Protein AF-A0A285YZ23-F1 (afdb_monomer)

Nearest PDB structures (foldseek):
  6fwv-assembly1_A  TM=5.981E-01  e=1.015E-01  Bacillus anthracis
  6fwv-assembly2_B  TM=5.862E-01  e=1.374E-01  Bacillus anthracis
  2xhn-assembly2_A  TM=4.978E-01  e=4.901E-02  Aspergillus aculeatus
  1nkg-assembly1_A  TM=4.975E-01  e=7.052E-02  Aspergillus aculeatus
  3njx-assembly1_A  TM=4.714E-01  e=1.293E-01  Aspergillus aculeatus

Solvent-accessible surface area (backbone atoms only — not comparable to full-atom values): 20253 Å² total; per-residue (Å²): 135,84,87,84,89,86,79,87,81,88,77,89,77,90,75,79,93,73,95,69,83,67,78,77,74,76,74,73,73,75,50,64,60,40,61,44,38,31,36,50,42,50,49,92,71,58,85,54,70,60,20,39,39,34,39,41,49,93,91,48,72,40,69,28,64,30,39,97,87,21,37,39,64,38,72,42,72,51,74,89,62,72,53,40,38,38,39,34,50,21,27,44,91,99,63,53,56,28,45,33,29,24,41,53,37,39,69,79,51,46,80,40,76,41,36,35,40,38,49,39,41,56,44,66,27,83,38,36,75,44,44,73,42,76,44,79,52,53,63,74,48,39,52,34,48,71,43,96,91,48,44,4,30,51,44,62,93,60,64,41,91,60,29,36,67,53,63,68,49,26,64,57,78,89,44,60,49,27,32,38,14,57,45,60,84,80,67,63,50,70,71,48,73,68,55,54,52,49,48,47,54,38,43,52,52,42,27,50,44,52,46,48,78,57,67,38,87,43,57,39,90,82,45,46,83,42,99,90,66,40,56,63,39,24,34,43,33,31,28,38,89,82,47,81,92,45,55,62,48,33,37,48,44,58,67,84,50,33,32,32,37,24,42,34,39,29,19,63,53,28,69,72,56,80,35,95,44,62,35,51,55,42,27,25,50,43,18,36,54,39,39,38,34,27,65,68,54,62,18,30,40,20,36,62,90,79,32,51,91,26,54,33,57,45,78,29,68,64,49,43,40,55,51,51,52,51,52,50,48,51,48,49,28,62,79,71,65,34,45,32,27,70,26,12,28,55,43,35,71,82,48,81,78,78,79,77,80,77,78,77,76,90,76,87,131

Secondary structure (DSSP, 8-state):
------------------------------PPPEEEEEEEEETTS---TT-EEEEEETTEEEEEE--TTSEEEEEES---SSEEEEEE-SSSTT---B--EEEEEEHHHHTS-EEEEEPBSEEE--SGGGTT-EEE--HHHHT--SSTT---SB--S---SS-PPP---B--GGGPSEEEEE--SSSSBPPPHHHHHHHHHHHHHHHHHHTS--EEEE-HHHHS--TT---TTEEEEEE-TT--S--EEEEEEEETTEEEEEEEEE-HHHHTTSS--TTHHHHHHHHHTTB--BSSS-BTTB-TTT-GGGB-SS--HHHHHHHHHHHHHHHHHHHH---BSHHHHHHHHTSPPPPP---------

Sequence (365 aa):
MTARIWIALSLSLTAFLAGGSLPALATAQAGLAAVVSGRVIPAGGDDVRGVRVFARQGALSDSAEVDSAGRFSLVLPSVATDSLELWVDGGAPGTAAFHPARLRLGRAELAREQEIVLVPLRWTIQAGRYATHQVDVRLARAFSRPCASCTGFFRGLAARADSGRTGLQGWPADRFPLRVAFDREWNGEKVSPGDSAAFWRETDELEETLGADVFRPANLPDAAPREDGGPNDVILVWFDPDMGGIGGIGTAVSEGEDIGYGDLRLNRAALRGDVTTPGLVSHELLHTLGFGHTCAWRSVVADVRRCPYLRASSATEDDVAYVELAAEIRSLLRERHGRWALEAALAAMDAPPAPAVAVRSEAGR

pLDDT: mean 82.86, std 18.06, range [30.73, 98.75]

Structure (mmCIF, N/CA/C/O backbone):
data_AF-A0A285YZ23-F1
#
_entry.id   AF-A0A285YZ23-F1
#
loop_
_atom_site.group_PDB
_atom_site.id
_atom_site.type_symbol
_atom_site.label_atom_id
_atom_site.label_alt_id
_atom_site.label_comp_id
_atom_site.label_asym_id
_atom_site.label_entity_id
_atom_site.label_seq_id
_atom_site.pdbx_PDB_ins_code
_atom_site.Cartn_x
_atom_site.Cartn_y
_atom_site.Cartn_z
_atom_site.occupancy
_atom_site.B_iso_or_equiv
_atom_site.auth_seq_id
_atom_site.auth_comp_id
_atom_site.auth_asym_id
_atom_site.auth_atom_id
_atom_site.pdbx_PDB_model_num
ATOM 1 N N . MET A 1 1 ? -71.899 3.242 -20.037 1.00 39.94 1 MET A N 1
ATOM 2 C CA . MET A 1 1 ? -71.841 2.844 -18.614 1.00 39.94 1 MET A CA 1
ATOM 3 C C . MET A 1 1 ? -71.316 4.043 -17.826 1.00 39.94 1 MET A C 1
ATOM 5 O O . MET A 1 1 ? -70.130 4.314 -17.871 1.00 39.94 1 MET A O 1
ATOM 9 N N . THR A 1 2 ? -72.196 4.999 -17.499 1.00 33.56 2 THR A N 1
ATOM 10 C CA . THR A 1 2 ? -72.772 5.214 -16.143 1.00 33.56 2 THR A CA 1
ATOM 11 C C . THR A 1 2 ? -71.684 5.554 -15.113 1.00 33.56 2 THR A C 1
ATOM 13 O O . THR A 1 2 ? -71.061 4.654 -14.574 1.00 33.56 2 THR A O 1
ATOM 16 N N . ALA A 1 3 ? -71.259 6.817 -15.008 1.00 34.28 3 ALA A N 1
ATOM 17 C CA . ALA A 1 3 ? -71.875 7.912 -14.234 1.00 34.28 3 ALA A CA 1
ATOM 18 C C . ALA A 1 3 ? -71.715 7.767 -12.707 1.00 34.28 3 ALA A C 1
ATOM 20 O O . ALA A 1 3 ? -72.314 6.869 -12.127 1.00 34.28 3 ALA A O 1
ATOM 21 N N . ARG A 1 4 ? -71.031 8.725 -12.057 1.00 34.12 4 ARG A N 1
ATOM 22 C CA . ARG A 1 4 ? -71.646 9.721 -11.146 1.00 34.12 4 ARG A CA 1
ATOM 23 C C . ARG A 1 4 ? -70.591 10.559 -10.406 1.00 34.12 4 ARG A C 1
ATOM 25 O O . ARG A 1 4 ? -69.859 10.065 -9.561 1.00 34.12 4 ARG A O 1
ATOM 32 N N . ILE A 1 5 ? -70.603 11.851 -10.722 1.00 41.34 5 ILE A N 1
ATOM 33 C CA . ILE A 1 5 ? -70.150 12.969 -9.888 1.00 41.34 5 ILE A CA 1
ATOM 34 C C . ILE A 1 5 ? -71.268 13.260 -8.878 1.00 41.34 5 ILE A C 1
ATOM 36 O O . ILE A 1 5 ? -72.426 13.296 -9.294 1.00 41.34 5 ILE A O 1
ATOM 40 N N . TRP A 1 6 ? -70.935 13.506 -7.606 1.00 30.73 6 TRP A N 1
ATOM 41 C CA . TRP A 1 6 ? -71.794 14.231 -6.662 1.00 30.73 6 TRP A CA 1
ATOM 42 C C . TRP A 1 6 ? -70.978 15.121 -5.721 1.00 30.73 6 TRP A C 1
ATOM 44 O O . TRP A 1 6 ? -69.840 14.833 -5.360 1.00 30.73 6 TRP A O 1
ATOM 54 N N . ILE A 1 7 ? -71.625 16.238 -5.413 1.00 40.75 7 ILE A N 1
ATOM 55 C CA . ILE A 1 7 ? -71.183 17.480 -4.788 1.00 40.75 7 ILE A CA 1
ATOM 56 C C . ILE A 1 7 ? -71.415 17.450 -3.267 1.00 40.75 7 ILE A C 1
ATOM 58 O O . ILE A 1 7 ? -72.403 16.882 -2.817 1.00 40.75 7 ILE A O 1
ATOM 62 N N . ALA A 1 8 ? -70.523 18.155 -2.557 1.00 38.22 8 ALA A N 1
ATOM 63 C CA . ALA A 1 8 ? -70.626 18.842 -1.257 1.00 38.22 8 ALA A CA 1
ATOM 64 C C . ALA A 1 8 ? -71.212 18.132 -0.025 1.00 38.22 8 ALA A C 1
ATOM 66 O O . ALA A 1 8 ? -72.357 17.703 -0.009 1.00 38.22 8 ALA A O 1
ATOM 67 N N . LEU A 1 9 ? -70.495 18.276 1.096 1.00 31.00 9 LEU A N 1
ATOM 68 C CA . LEU A 1 9 ? -71.012 19.052 2.229 1.00 31.00 9 LEU A CA 1
ATOM 69 C C . LEU A 1 9 ? -69.881 19.418 3.194 1.00 31.00 9 LEU A C 1
ATOM 71 O O . LEU A 1 9 ? -69.249 18.568 3.814 1.00 31.00 9 LEU A O 1
ATOM 75 N N . SER A 1 10 ? -69.645 20.723 3.294 1.00 42.06 10 SER A N 1
ATOM 76 C CA . SER A 1 10 ? -68.881 21.365 4.352 1.00 42.06 10 SER A CA 1
ATOM 77 C C . SER A 1 10 ? -69.626 21.197 5.673 1.00 42.06 10 SER A C 1
ATOM 79 O O . SER A 1 10 ? -70.788 21.586 5.780 1.00 42.06 10 SER A O 1
ATOM 81 N N . LEU A 1 11 ? -68.946 20.677 6.689 1.00 34.81 11 LEU A N 1
ATOM 82 C CA . LEU A 1 11 ? -69.384 20.776 8.075 1.00 34.81 11 LEU A CA 1
ATOM 83 C C . LEU A 1 11 ? -68.195 21.234 8.911 1.00 34.81 11 LEU A C 1
ATOM 85 O O . LEU A 1 11 ? -67.320 20.461 9.294 1.00 34.81 11 LEU A O 1
ATOM 89 N N . SER A 1 12 ? -68.172 22.543 9.140 1.00 42.28 12 SER A N 1
ATOM 90 C CA . SER A 1 12 ? -67.390 23.176 10.188 1.00 42.28 12 SER A CA 1
ATOM 91 C C . SER A 1 12 ? -67.929 22.693 11.530 1.00 42.28 12 SER A C 1
ATOM 93 O O . SER A 1 12 ? -69.065 23.006 11.883 1.00 42.28 12 SER A O 1
ATOM 95 N N . LEU A 1 13 ? -67.115 21.954 12.283 1.00 36.12 13 LEU A N 1
ATOM 96 C CA . LEU A 1 13 ? -67.356 21.729 13.702 1.00 36.12 13 LEU A CA 1
ATOM 97 C C . LEU A 1 13 ? -66.200 22.331 14.496 1.00 36.12 13 LEU A C 1
ATOM 99 O O . LEU A 1 13 ? -65.176 21.708 14.759 1.00 36.12 13 LEU A O 1
ATOM 103 N N . THR A 1 14 ? -66.382 23.599 14.841 1.00 45.50 14 THR A N 1
ATOM 104 C CA . THR A 1 14 ? -65.637 24.304 15.876 1.00 45.50 14 THR A CA 1
ATOM 105 C C . THR A 1 14 ? -66.073 23.729 17.225 1.00 45.50 14 THR A C 1
ATOM 107 O O . THR A 1 14 ? -67.211 23.938 17.641 1.00 45.50 14 THR A O 1
ATOM 110 N N . ALA A 1 15 ? -65.189 23.007 17.915 1.00 43.06 15 ALA A N 1
ATOM 111 C CA . ALA A 1 15 ? -65.407 22.572 19.292 1.00 43.06 15 ALA A CA 1
ATOM 112 C C . ALA A 1 15 ? -64.199 22.943 20.162 1.00 43.06 15 ALA A C 1
ATOM 114 O O . ALA A 1 15 ? -63.132 22.345 20.087 1.00 43.06 15 ALA A O 1
ATOM 115 N N . PHE A 1 16 ? -64.424 24.016 20.919 1.00 39.28 16 PHE A N 1
ATOM 116 C CA . PHE A 1 16 ? -63.894 24.384 22.228 1.00 39.28 16 PHE A CA 1
ATOM 117 C C . PHE A 1 16 ? -62.631 23.690 22.766 1.00 39.28 16 PHE A C 1
ATOM 119 O O . PHE A 1 16 ? -62.625 22.526 23.158 1.00 39.28 16 PHE A O 1
ATOM 126 N N . LEU A 1 17 ? -61.616 24.537 22.952 1.00 41.91 17 LEU A N 1
ATOM 127 C CA . LEU A 1 17 ? -60.578 24.434 23.970 1.00 41.91 17 LEU A CA 1
ATOM 128 C C . LEU A 1 17 ? -61.209 24.259 25.364 1.00 41.91 17 LEU A C 1
ATOM 130 O O . LEU A 1 17 ? -61.851 25.173 25.880 1.00 41.91 17 LEU A O 1
ATOM 134 N N . ALA A 1 18 ? -60.954 23.119 25.997 1.00 40.22 18 ALA A N 1
ATOM 135 C CA . ALA A 1 18 ? -60.960 22.984 27.447 1.00 40.22 18 ALA A CA 1
ATOM 136 C C . ALA A 1 18 ? -59.676 22.251 27.836 1.00 40.22 18 ALA A C 1
ATOM 138 O O . ALA A 1 18 ? -59.412 21.136 27.389 1.00 40.22 18 ALA A O 1
ATOM 139 N N . GLY A 1 19 ? -58.839 22.958 28.594 1.00 45.25 19 GLY A N 1
ATOM 140 C CA . GLY A 1 19 ? -57.502 22.542 28.974 1.00 45.25 19 GLY A CA 1
ATOM 141 C C . GLY A 1 19 ? -57.524 21.277 29.818 1.00 45.25 19 GLY A C 1
ATOM 142 O O . GLY A 1 19 ? -58.089 21.235 30.905 1.00 45.25 19 GLY A O 1
ATOM 143 N N . GLY A 1 20 ? -56.850 20.267 29.299 1.00 40.91 20 GLY A N 1
ATOM 144 C CA . GLY A 1 20 ? -56.458 19.067 30.007 1.00 40.91 20 GLY A CA 1
ATOM 145 C C . GLY A 1 20 ? -55.188 18.585 29.341 1.00 40.91 20 GLY A C 1
ATOM 146 O O . GLY A 1 20 ? -55.231 17.686 28.508 1.00 40.91 20 GLY A O 1
ATOM 147 N N . SER A 1 21 ? -54.065 19.245 29.630 1.00 42.44 21 SER A N 1
ATOM 148 C CA . SER A 1 21 ? -52.741 18.713 29.329 1.00 42.44 21 SER A CA 1
ATOM 149 C C . SER A 1 21 ? -52.598 17.414 30.114 1.00 42.44 21 SER A C 1
ATOM 151 O O . SER A 1 21 ? -52.169 17.402 31.266 1.00 42.44 21 SER A O 1
ATOM 153 N N . LEU A 1 22 ? -53.017 16.310 29.492 1.00 42.84 22 LEU A N 1
ATOM 154 C CA . LEU A 1 22 ? -52.591 14.985 29.902 1.00 42.84 22 LEU A CA 1
ATOM 155 C C . LEU A 1 22 ? -51.063 15.056 29.981 1.00 42.84 22 LEU A C 1
ATOM 157 O O . LEU A 1 22 ? -50.451 15.545 29.023 1.00 42.84 22 LEU A O 1
ATOM 161 N N . PRO A 1 23 ? -50.433 14.651 31.098 1.00 47.94 23 PRO A N 1
ATOM 162 C CA . PRO A 1 23 ? -48.990 14.532 31.116 1.00 47.94 23 PRO A CA 1
ATOM 163 C C . PRO A 1 23 ? -48.649 13.624 29.943 1.00 47.94 23 PRO A C 1
ATOM 165 O O . PRO A 1 23 ? -49.123 12.487 29.883 1.00 47.94 23 PRO A O 1
ATOM 168 N N . ALA A 1 24 ? -47.915 14.163 28.967 1.00 50.59 24 ALA A N 1
ATOM 169 C CA . ALA A 1 24 ? -47.311 13.348 27.940 1.00 50.59 24 ALA A CA 1
ATOM 170 C C . ALA A 1 24 ? -46.485 12.325 28.712 1.00 50.59 24 ALA A C 1
ATOM 172 O O . ALA A 1 24 ? -45.458 12.663 29.302 1.00 50.59 24 ALA A O 1
ATOM 173 N N . LEU A 1 25 ? -47.008 11.104 28.809 1.00 44.78 25 LEU A N 1
ATOM 174 C CA . LEU A 1 25 ? -46.246 9.960 29.248 1.00 44.78 25 LEU A CA 1
ATOM 175 C C . LEU A 1 25 ? -45.124 9.888 28.229 1.00 44.78 25 LEU A C 1
ATOM 177 O O . LEU A 1 25 ? -45.321 9.414 27.112 1.00 44.78 25 LEU A O 1
ATOM 181 N N . ALA A 1 26 ? -43.975 10.458 28.590 1.00 51.06 26 ALA A N 1
ATOM 182 C CA . ALA A 1 26 ? -42.721 10.164 27.950 1.00 51.06 26 ALA A CA 1
ATOM 183 C C . ALA A 1 26 ? -42.577 8.658 28.118 1.00 51.06 26 ALA A C 1
ATOM 185 O O . ALA A 1 26 ? -42.152 8.169 29.164 1.00 51.06 26 ALA A O 1
ATOM 186 N N . THR A 1 27 ? -43.047 7.909 27.123 1.00 47.31 27 THR A N 1
ATOM 187 C CA . THR A 1 27 ? -42.667 6.526 26.941 1.00 47.31 27 THR A CA 1
ATOM 188 C C . THR A 1 27 ? -41.165 6.589 26.813 1.00 47.31 27 THR A C 1
ATOM 190 O O . THR A 1 27 ? -40.643 6.925 25.751 1.00 47.31 27 THR A O 1
ATOM 193 N N . ALA A 1 28 ? -40.480 6.361 27.932 1.00 50.00 28 ALA A N 1
ATOM 194 C CA . ALA A 1 28 ? -39.087 6.004 27.936 1.00 50.00 28 ALA A CA 1
ATOM 195 C C . ALA A 1 28 ? -39.024 4.769 27.043 1.00 50.00 28 ALA A C 1
ATOM 197 O O . ALA A 1 28 ? -39.368 3.664 27.462 1.00 50.00 28 ALA A O 1
ATOM 198 N N . GLN A 1 29 ? -38.707 4.977 25.765 1.00 52.94 29 GLN A N 1
ATOM 199 C CA . GLN A 1 29 ? -38.242 3.912 24.905 1.00 52.94 29 GLN A CA 1
ATOM 200 C C . GLN A 1 29 ? -36.988 3.426 25.605 1.00 52.94 29 GLN A C 1
ATOM 202 O O . GLN A 1 29 ? -35.941 4.064 25.523 1.00 52.94 29 GLN A O 1
ATOM 207 N N . ALA A 1 30 ? -37.145 2.367 26.399 1.00 54.47 30 ALA A N 1
ATOM 208 C CA . ALA A 1 30 ? -36.032 1.626 26.941 1.00 54.47 30 ALA A CA 1
ATOM 209 C C . ALA A 1 30 ? -35.188 1.258 25.724 1.00 54.47 30 ALA A C 1
ATOM 211 O O . ALA A 1 30 ? -35.612 0.457 24.888 1.00 54.47 30 ALA A O 1
ATOM 212 N N . GLY A 1 31 ? -34.075 1.973 25.552 1.00 61.47 31 GLY A N 1
ATOM 213 C CA . GLY A 1 31 ? -33.169 1.727 24.450 1.00 61.47 31 GLY A CA 1
ATOM 214 C C . GLY A 1 31 ? -32.773 0.266 24.538 1.00 61.47 31 GLY A C 1
ATOM 215 O O . GLY A 1 31 ? -32.357 -0.194 25.598 1.00 61.47 31 GLY A O 1
ATOM 216 N N . LEU A 1 32 ? -32.983 -0.483 23.460 1.00 68.25 32 LEU A N 1
ATOM 217 C CA . LEU A 1 32 ? -32.466 -1.839 23.398 1.00 68.25 32 LEU A CA 1
ATOM 218 C C . LEU A 1 32 ? -30.946 -1.746 23.533 1.00 68.25 32 LEU A C 1
ATOM 220 O O . LEU A 1 32 ? -30.317 -0.906 22.878 1.00 68.25 32 LEU A O 1
ATOM 224 N N . ALA A 1 33 ? -30.379 -2.587 24.397 1.00 80.44 33 ALA A N 1
ATOM 225 C CA . ALA A 1 33 ? -28.938 -2.688 24.523 1.00 80.44 33 ALA A CA 1
ATOM 226 C C . ALA A 1 33 ? -28.348 -3.036 23.150 1.00 80.44 33 ALA A C 1
ATOM 228 O O . ALA A 1 33 ? -28.826 -3.954 22.479 1.00 80.44 33 ALA A O 1
ATOM 229 N N . ALA A 1 34 ? -27.339 -2.285 22.718 1.00 83.81 34 ALA A N 1
ATOM 230 C CA . ALA A 1 34 ? -26.637 -2.588 21.484 1.00 83.81 34 ALA A CA 1
ATOM 231 C C . ALA A 1 34 ? -25.454 -3.489 21.805 1.00 83.81 34 ALA A C 1
ATOM 233 O O . ALA A 1 34 ? -24.603 -3.145 22.627 1.00 83.81 34 ALA A O 1
ATOM 234 N N . VAL A 1 35 ? -25.408 -4.631 21.131 1.00 90.75 35 VAL A N 1
ATOM 235 C CA . VAL A 1 35 ? -24.244 -5.508 21.147 1.00 90.75 35 VAL A CA 1
ATOM 236 C C . VAL A 1 35 ? -23.373 -5.137 19.961 1.00 90.75 35 VAL A C 1
ATOM 238 O O . VAL A 1 35 ? -23.855 -5.111 18.830 1.00 90.75 35 VAL A O 1
ATOM 241 N N . VAL A 1 36 ? -22.101 -4.859 20.220 1.00 93.25 36 VAL A N 1
ATOM 242 C CA . VAL A 1 36 ? -21.100 -4.639 19.177 1.00 93.25 36 VAL A CA 1
ATOM 243 C C . VAL A 1 36 ? -20.075 -5.740 19.280 1.00 93.25 36 VAL A C 1
ATOM 245 O O . VAL A 1 36 ? -19.449 -5.918 20.319 1.00 93.25 36 VAL A O 1
ATOM 248 N N . SER A 1 37 ? -19.928 -6.493 18.201 1.00 95.62 37 SER A N 1
ATOM 249 C CA . SER A 1 37 ? -19.015 -7.626 18.133 1.00 95.62 37 SER A CA 1
ATOM 250 C C . SER A 1 37 ? -18.108 -7.493 16.926 1.00 95.62 37 SER A C 1
ATOM 252 O O . SER A 1 37 ? -18.418 -6.780 15.965 1.00 95.62 37 SER A O 1
ATOM 254 N N . GLY A 1 38 ? -16.967 -8.160 16.990 1.00 95.62 38 GLY A N 1
ATOM 255 C CA . GLY A 1 38 ? -15.999 -8.100 15.917 1.00 95.62 38 GLY A CA 1
ATOM 256 C C . GLY A 1 38 ? -14.815 -9.020 16.111 1.00 95.62 38 GLY A C 1
ATOM 257 O O . GLY A 1 38 ? -14.704 -9.748 17.102 1.00 95.62 38 GLY A O 1
ATOM 258 N N . ARG A 1 39 ? -13.915 -8.926 15.140 1.00 95.75 39 ARG A N 1
ATOM 259 C CA . ARG A 1 39 ? -12.615 -9.559 15.104 1.00 95.75 39 ARG A CA 1
ATOM 260 C C . ARG A 1 39 ? -11.529 -8.529 14.809 1.00 95.75 39 ARG A C 1
ATOM 262 O O . ARG A 1 39 ? -11.660 -7.681 13.928 1.00 95.75 39 ARG A O 1
ATOM 269 N N . VAL A 1 40 ? -10.434 -8.664 15.530 1.00 95.62 40 VAL A N 1
ATOM 270 C CA . VAL A 1 40 ? -9.162 -7.994 15.329 1.00 95.62 40 VAL A CA 1
ATOM 271 C C . VAL A 1 40 ? -8.228 -8.958 14.595 1.00 95.62 40 VAL A C 1
ATOM 273 O O . VAL A 1 40 ? -8.113 -10.125 14.972 1.00 95.62 40 VAL A O 1
ATOM 276 N N . ILE A 1 41 ? -7.604 -8.490 13.518 1.00 95.44 41 ILE A N 1
ATOM 277 C CA . ILE A 1 41 ? -6.794 -9.294 12.600 1.00 95.44 41 ILE A CA 1
ATOM 278 C C . ILE A 1 41 ? -5.384 -8.685 12.557 1.00 95.44 41 ILE A C 1
ATOM 280 O O . ILE A 1 41 ? -5.232 -7.562 12.084 1.00 95.44 41 ILE A O 1
ATOM 284 N N . PRO A 1 42 ? -4.348 -9.368 13.053 1.00 95.31 42 PRO A N 1
ATOM 285 C CA . PRO A 1 42 ? -2.991 -8.829 13.079 1.00 95.31 42 PRO A CA 1
ATOM 286 C C . PRO A 1 42 ? -2.343 -8.930 11.691 1.00 95.31 42 PRO A C 1
ATOM 288 O O . PRO A 1 42 ? -2.137 -10.036 11.190 1.00 95.31 42 PRO A O 1
ATOM 291 N N . ALA A 1 43 ? -1.995 -7.802 11.062 1.00 95.12 43 ALA A N 1
ATOM 292 C CA . ALA A 1 43 ? -1.167 -7.849 9.855 1.00 95.12 43 ALA A CA 1
ATOM 293 C C . ALA A 1 43 ? 0.246 -8.337 10.212 1.00 95.12 43 ALA A C 1
ATOM 295 O O . ALA A 1 43 ? 0.850 -7.826 11.155 1.00 95.12 43 ALA A O 1
ATOM 296 N N . GLY A 1 44 ? 0.753 -9.333 9.476 1.00 91.75 44 GLY A N 1
ATOM 297 C CA . GLY A 1 44 ? 2.031 -9.994 9.777 1.00 91.75 44 GLY A CA 1
ATOM 298 C C . GLY A 1 44 ? 1.929 -11.186 10.739 1.00 91.75 44 GLY A C 1
ATOM 299 O O . GLY A 1 44 ? 2.938 -11.829 11.014 1.00 91.75 44 GLY A O 1
ATOM 300 N N . GLY A 1 45 ? 0.725 -11.522 11.222 1.00 87.69 45 GLY A N 1
ATOM 301 C CA . GLY A 1 45 ? 0.475 -12.752 11.987 1.00 87.69 45 GLY A CA 1
ATOM 302 C C . GLY A 1 45 ? 0.889 -12.722 13.464 1.00 87.69 45 GLY A C 1
ATOM 303 O O . GLY A 1 45 ? 0.907 -13.774 14.104 1.00 87.69 45 GLY A O 1
ATOM 304 N N . ASP A 1 46 ? 1.204 -11.545 14.006 1.00 85.06 46 ASP A N 1
ATOM 305 C CA . ASP A 1 46 ? 1.529 -11.356 15.423 1.00 85.06 46 ASP A CA 1
ATOM 306 C C . ASP A 1 46 ? 0.354 -11.701 16.357 1.00 85.06 46 ASP A C 1
ATOM 308 O O . ASP A 1 46 ? -0.811 -11.742 15.971 1.00 85.06 46 ASP A O 1
ATOM 312 N N . ASP A 1 47 ? 0.652 -11.936 17.631 1.00 89.25 47 ASP A N 1
ATOM 313 C CA . ASP A 1 47 ? -0.355 -12.257 18.641 1.00 89.25 47 ASP A CA 1
ATOM 314 C C . ASP A 1 47 ? -1.136 -11.009 19.093 1.00 89.25 47 ASP A C 1
ATOM 316 O O . ASP A 1 47 ? -0.553 -9.969 19.395 1.00 89.25 47 ASP A O 1
ATOM 320 N N . VAL A 1 48 ? -2.461 -11.128 19.195 1.00 91.75 48 VAL A N 1
ATOM 321 C CA . VAL A 1 48 ? -3.370 -10.058 19.647 1.00 91.75 48 VAL A CA 1
ATOM 322 C C . VAL A 1 48 ? -3.669 -10.106 21.151 1.00 91.75 48 VAL A C 1
ATOM 324 O O . VAL A 1 48 ? -4.494 -9.335 21.642 1.00 91.75 48 VAL A O 1
ATOM 327 N N . ARG A 1 49 ? -3.017 -10.989 21.922 1.00 88.12 49 ARG A N 1
ATOM 328 C CA . ARG A 1 49 ? -3.157 -11.021 23.387 1.00 88.12 49 ARG A CA 1
ATOM 329 C C . ARG A 1 49 ? -2.815 -9.667 24.014 1.00 88.12 49 ARG A C 1
ATOM 331 O O . ARG A 1 49 ? -1.748 -9.104 23.788 1.00 88.12 49 ARG A O 1
ATOM 338 N N . GLY A 1 50 ? -3.709 -9.195 24.881 1.00 88.94 50 GLY A N 1
ATOM 339 C CA . GLY A 1 50 ? -3.574 -7.911 25.568 1.00 88.94 50 GLY A CA 1
ATOM 340 C C . GLY A 1 50 ? -4.039 -6.712 24.743 1.00 88.94 50 GLY A C 1
ATOM 341 O O . GLY A 1 50 ? -3.878 -5.587 25.213 1.00 88.94 50 GLY A O 1
ATOM 342 N N . VAL A 1 51 ? -4.596 -6.940 23.547 1.00 94.81 51 VAL A N 1
ATOM 343 C CA . VAL A 1 51 ? -5.391 -5.937 22.837 1.00 94.81 51 VAL A CA 1
ATOM 344 C C . VAL A 1 51 ? -6.759 -5.823 23.506 1.00 94.81 51 VAL A C 1
ATOM 346 O O . VAL A 1 51 ? -7.440 -6.825 23.740 1.00 94.81 51 VAL A O 1
ATOM 349 N N . ARG A 1 52 ? -7.199 -4.592 23.756 1.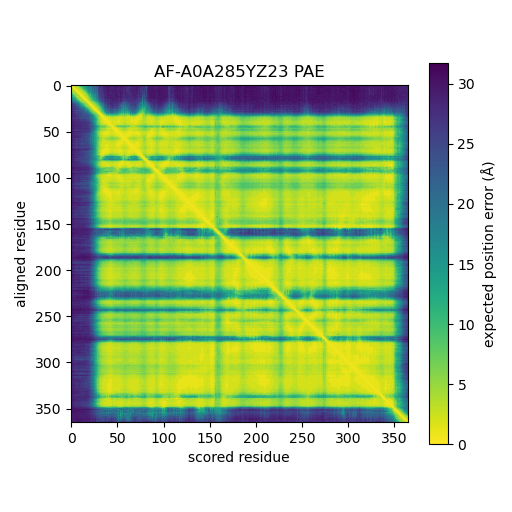00 95.81 52 ARG A N 1
ATOM 350 C CA . ARG A 1 52 ? -8.518 -4.270 24.294 1.00 95.81 52 ARG A CA 1
ATOM 351 C C . ARG A 1 52 ? -9.287 -3.368 23.340 1.00 95.81 52 ARG A C 1
ATOM 353 O O . ARG A 1 52 ? -8.758 -2.414 22.766 1.00 95.81 52 ARG A O 1
ATOM 360 N N . VAL A 1 53 ? -10.578 -3.654 23.215 1.00 96.06 53 VAL A N 1
ATOM 361 C CA . VAL A 1 53 ? -11.527 -2.823 22.476 1.00 96.06 53 VAL A CA 1
ATOM 362 C C . VAL A 1 53 ? -12.386 -2.052 23.461 1.00 96.06 53 VAL A C 1
ATOM 364 O O . VAL A 1 53 ? -12.911 -2.610 24.420 1.00 96.06 53 VAL A O 1
ATOM 367 N N . PHE A 1 54 ? -12.553 -0.767 23.200 1.00 95.12 54 PHE A N 1
ATOM 368 C CA . PHE A 1 54 ? -13.387 0.151 23.949 1.00 95.12 54 PHE A CA 1
ATOM 369 C C . PHE A 1 54 ? -14.484 0.662 23.029 1.00 95.12 54 PHE A C 1
ATOM 371 O O . PHE A 1 54 ? -14.226 1.018 21.881 1.00 95.12 54 PHE A O 1
ATOM 378 N N . ALA A 1 55 ? -15.703 0.745 23.540 1.00 93.44 55 ALA A N 1
ATOM 379 C CA . ALA A 1 55 ? -16.802 1.416 22.872 1.00 93.44 55 ALA A CA 1
ATOM 380 C C . ALA A 1 55 ? -17.203 2.647 23.675 1.00 93.44 55 ALA A C 1
ATOM 382 O O . ALA A 1 55 ? -17.315 2.572 24.898 1.00 93.44 55 ALA A O 1
ATOM 383 N N . ARG A 1 56 ? -17.446 3.773 23.001 1.00 90.50 56 ARG A N 1
ATOM 384 C CA . ARG A 1 56 ? -17.862 5.021 23.638 1.00 90.50 56 ARG A CA 1
ATOM 385 C C . ARG A 1 56 ? -18.994 5.705 22.889 1.00 90.50 56 ARG A C 1
ATOM 387 O O . ARG A 1 56 ? -18.934 5.938 21.683 1.00 90.50 56 ARG A O 1
ATOM 394 N N . GLN A 1 57 ? -19.988 6.135 23.659 1.00 87.62 57 GLN A N 1
ATOM 395 C CA . GLN A 1 57 ? -21.095 6.952 23.192 1.00 87.62 57 GLN A CA 1
ATOM 396 C C . GLN A 1 57 ? -21.463 8.008 24.237 1.00 87.62 57 GLN A C 1
ATOM 398 O O . GLN A 1 57 ? -22.131 7.732 25.234 1.00 87.62 57 GLN A O 1
ATOM 403 N N . GLY A 1 58 ? -21.017 9.246 24.018 1.00 84.50 58 GLY A N 1
ATOM 404 C CA . GLY A 1 58 ? -21.176 10.312 25.006 1.00 84.50 58 GLY A CA 1
ATOM 405 C C . GLY A 1 58 ? -20.474 9.956 26.323 1.00 84.50 58 GLY A C 1
ATOM 406 O O . GLY A 1 58 ? -19.243 9.855 26.362 1.00 84.50 58 GLY A O 1
ATOM 407 N N . ALA A 1 59 ? -21.263 9.782 27.388 1.00 84.56 59 ALA A N 1
ATOM 408 C CA . ALA A 1 59 ? -20.798 9.363 28.714 1.00 84.56 59 ALA A CA 1
ATOM 409 C C . ALA A 1 59 ? -20.836 7.839 28.933 1.00 84.56 59 ALA A C 1
ATOM 411 O O . ALA A 1 59 ? -20.307 7.360 29.932 1.00 84.56 59 ALA A O 1
ATOM 412 N N . LEU A 1 60 ? -21.468 7.083 28.030 1.00 87.56 60 LEU A N 1
ATOM 413 C CA . LEU A 1 60 ? -21.493 5.627 28.099 1.00 87.56 60 LEU A CA 1
ATOM 414 C C . LEU A 1 60 ? -20.195 5.073 27.521 1.00 87.56 60 LEU A C 1
ATOM 416 O O . LEU A 1 60 ? -19.745 5.509 26.457 1.00 87.56 60 LEU A O 1
ATOM 420 N N . SER A 1 61 ? -19.621 4.095 28.210 1.00 91.12 61 SER A N 1
ATOM 421 C CA . SER A 1 61 ? -18.460 3.357 27.736 1.00 91.12 61 SER A CA 1
ATOM 422 C C . SER A 1 61 ? -18.515 1.907 28.186 1.00 91.12 61 SER A C 1
ATOM 424 O O . SER A 1 61 ? -18.974 1.629 29.293 1.00 91.12 61 SER A O 1
ATOM 426 N N . ASP A 1 62 ? -17.993 1.020 27.353 1.00 94.06 62 ASP A N 1
ATOM 427 C CA . ASP A 1 62 ? -17.740 -0.380 27.682 1.00 94.06 62 ASP A CA 1
ATOM 428 C C . ASP A 1 62 ? -16.368 -0.792 27.129 1.00 94.06 62 ASP A C 1
ATOM 430 O O . ASP A 1 62 ? -15.821 -0.110 26.256 1.00 94.06 62 ASP A O 1
ATOM 434 N N . SER A 1 63 ? -15.792 -1.879 27.638 1.00 95.25 63 SER A N 1
ATOM 435 C CA . SER A 1 63 ? -14.531 -2.421 27.130 1.00 95.25 63 SER A CA 1
ATOM 436 C C . SER A 1 63 ? -14.454 -3.937 27.256 1.00 95.25 63 SER A C 1
ATOM 438 O O . SER A 1 63 ? -14.917 -4.493 28.248 1.00 95.25 63 SER A O 1
ATOM 440 N N . ALA A 1 64 ? -13.787 -4.584 26.306 1.00 95.94 64 ALA A N 1
ATOM 441 C CA . ALA A 1 64 ? -13.606 -6.025 26.255 1.00 95.94 64 ALA A CA 1
ATOM 442 C C . ALA A 1 64 ? -12.183 -6.360 25.809 1.00 95.94 64 ALA A C 1
ATOM 444 O O . ALA A 1 64 ? -11.638 -5.722 24.907 1.00 95.94 64 ALA A O 1
ATOM 445 N N . GLU A 1 65 ? -11.598 -7.370 26.444 1.00 95.50 65 GLU A N 1
ATOM 446 C CA . GLU A 1 65 ? -10.372 -8.003 25.958 1.00 95.50 65 GLU A CA 1
ATOM 447 C C . GLU A 1 65 ? -10.646 -8.740 24.649 1.00 95.50 65 GLU A C 1
ATOM 449 O O . GLU A 1 65 ? -11.715 -9.331 24.467 1.00 95.50 65 GLU A O 1
ATOM 454 N N . VAL A 1 66 ? -9.659 -8.723 23.761 1.00 95.62 66 VAL A N 1
ATOM 455 C CA . VAL A 1 66 ? -9.651 -9.548 22.560 1.00 95.62 66 VAL A CA 1
ATOM 456 C C . VAL A 1 66 ? -9.198 -10.959 22.934 1.00 95.62 66 VAL A C 1
ATOM 458 O O . VAL A 1 66 ? -8.169 -11.146 23.585 1.00 95.62 66 VAL A O 1
ATOM 461 N N . ASP A 1 67 ? -9.977 -11.969 22.547 1.00 94.38 67 ASP A N 1
ATOM 462 C CA . ASP A 1 67 ? -9.621 -13.366 22.800 1.00 94.38 67 ASP A CA 1
ATOM 463 C C . ASP A 1 67 ? -8.491 -13.865 21.876 1.00 94.38 67 ASP A C 1
ATOM 465 O O . ASP A 1 67 ? -8.031 -13.177 20.965 1.00 94.38 67 ASP A O 1
ATOM 469 N N . SER A 1 68 ? -8.031 -15.102 22.085 1.00 90.81 68 SER A N 1
ATOM 470 C CA . SER A 1 68 ? -6.951 -15.692 21.279 1.00 90.81 68 SER A CA 1
ATOM 471 C C . SER A 1 68 ? -7.311 -15.932 19.807 1.00 90.81 68 SER A C 1
ATOM 473 O O . SER A 1 68 ? -6.422 -16.198 19.003 1.00 90.81 68 SER A O 1
ATOM 475 N N . ALA A 1 69 ? -8.593 -15.858 19.436 1.00 92.62 69 ALA A N 1
ATOM 476 C CA . ALA A 1 69 ? -9.059 -15.918 18.052 1.00 92.62 69 ALA A CA 1
ATOM 477 C C . ALA A 1 69 ? -9.253 -14.517 17.438 1.00 92.62 69 ALA A C 1
ATOM 479 O O . ALA A 1 69 ? -9.744 -14.402 16.305 1.00 92.62 69 ALA A O 1
ATOM 480 N N . GLY A 1 70 ? -8.895 -13.465 18.178 1.00 95.06 70 GLY A N 1
ATOM 481 C CA . GLY A 1 70 ? -9.070 -12.078 17.785 1.00 95.06 70 GLY A CA 1
ATOM 482 C C . GLY A 1 70 ? -10.470 -11.533 18.041 1.00 95.06 70 GLY A C 1
ATOM 483 O O . GLY A 1 70 ? -10.767 -10.443 17.572 1.00 95.06 70 GLY A O 1
ATOM 484 N N . ARG A 1 71 ? -11.366 -12.242 18.732 1.00 96.56 71 ARG A N 1
ATOM 485 C CA . ARG A 1 71 ? -12.769 -11.823 18.869 1.00 96.56 71 ARG A CA 1
ATOM 486 C C . ARG A 1 71 ? -13.012 -10.949 20.091 1.00 96.56 71 ARG A C 1
ATOM 488 O O . ARG A 1 71 ? -12.384 -11.122 21.130 1.00 96.56 71 ARG A O 1
ATOM 495 N N . PHE A 1 72 ? -13.988 -10.053 19.969 1.00 96.75 72 PHE A N 1
ATOM 496 C CA . PHE A 1 72 ? -14.490 -9.226 21.064 1.00 96.75 72 PHE A CA 1
ATOM 497 C C . PHE A 1 72 ? -16.014 -9.063 20.987 1.00 96.75 72 PHE A C 1
ATOM 499 O O . PHE A 1 72 ? -16.624 -9.181 19.920 1.00 96.75 72 PHE A O 1
ATOM 506 N N . SER A 1 73 ? -16.634 -8.755 22.128 1.00 96.75 73 SER A N 1
ATOM 507 C CA . SER A 1 73 ? -18.049 -8.393 22.221 1.00 96.75 73 SER A CA 1
ATOM 508 C C . SER A 1 73 ? -18.260 -7.393 23.353 1.00 96.75 73 SER A C 1
ATOM 510 O O . SER A 1 73 ? -17.800 -7.612 24.468 1.00 96.75 73 SER A O 1
ATOM 512 N N . LEU A 1 74 ? -18.981 -6.318 23.058 1.00 94.69 74 LEU A N 1
ATOM 513 C CA . LEU A 1 74 ? -19.269 -5.190 23.944 1.00 94.69 74 LEU A CA 1
ATOM 514 C C . LEU A 1 74 ? -20.783 -5.010 24.035 1.00 94.69 74 LEU A C 1
ATOM 516 O O . LEU A 1 74 ? -21.489 -5.232 23.047 1.00 94.69 74 LEU A O 1
ATOM 520 N N . VAL A 1 75 ? -21.288 -4.590 25.193 1.00 91.00 75 VAL A N 1
ATOM 521 C CA . VAL A 1 75 ? -22.718 -4.353 25.417 1.00 91.00 75 VAL A CA 1
ATOM 522 C C . VAL A 1 75 ? -22.927 -2.941 25.943 1.00 91.00 75 VAL A C 1
ATOM 524 O O . VAL A 1 75 ? -22.581 -2.611 27.074 1.00 91.00 75 VAL A O 1
ATOM 527 N N . LEU A 1 76 ? -23.572 -2.102 25.134 1.00 85.31 76 LEU A N 1
ATOM 528 C CA . LEU A 1 76 ? -23.932 -0.744 25.528 1.00 85.31 76 LEU A CA 1
ATOM 529 C C . LEU A 1 76 ? -25.414 -0.673 25.909 1.00 85.31 76 LEU A C 1
ATOM 531 O O . LEU A 1 76 ? -26.252 -1.082 25.105 1.00 85.31 76 LEU A O 1
ATOM 535 N N . PRO A 1 77 ? -25.771 -0.117 27.085 1.00 78.31 77 PRO A N 1
ATOM 536 C CA . PRO A 1 77 ? -27.143 -0.143 27.601 1.00 78.31 77 PRO A CA 1
ATOM 537 C C . PRO A 1 77 ? -28.184 0.499 26.679 1.00 78.31 77 PRO A C 1
ATOM 539 O O . PRO A 1 77 ? -29.332 0.073 26.670 1.00 78.31 77 PRO A O 1
ATOM 542 N N . SER A 1 78 ? -27.799 1.517 25.906 1.00 74.62 78 SER A N 1
ATOM 543 C CA . SER A 1 78 ? -28.671 2.149 24.916 1.00 74.62 78 SER A CA 1
ATOM 544 C C . SER A 1 78 ? -27.852 2.955 23.913 1.00 74.62 78 SER A C 1
ATOM 546 O O . SER A 1 78 ? -27.105 3.843 24.328 1.00 74.62 78 SER A O 1
ATOM 548 N N . VAL A 1 79 ? -28.048 2.719 22.612 1.00 66.50 79 VAL A N 1
ATOM 549 C CA . VAL A 1 79 ? -27.458 3.556 21.557 1.00 66.50 79 VAL A CA 1
ATOM 550 C C . VAL A 1 79 ? -28.508 4.529 21.034 1.00 66.50 79 VAL A C 1
ATOM 552 O O . VAL A 1 79 ? -29.319 4.182 20.183 1.00 66.50 79 VAL A O 1
ATOM 555 N N . ALA A 1 80 ? -28.515 5.744 21.587 1.00 66.69 80 ALA A N 1
ATOM 556 C CA . ALA A 1 80 ? -29.474 6.797 21.237 1.00 66.69 80 ALA A CA 1
ATOM 557 C C . ALA A 1 80 ? -28.973 7.762 20.141 1.00 66.69 80 ALA A C 1
ATOM 559 O O . ALA A 1 80 ? -29.759 8.544 19.615 1.00 66.69 80 ALA A O 1
ATOM 560 N N . THR A 1 81 ? -27.678 7.734 19.811 1.00 67.50 81 THR A N 1
ATOM 561 C CA . THR A 1 81 ? -27.046 8.604 18.800 1.00 67.50 81 THR A CA 1
ATOM 562 C C . THR A 1 81 ? -26.823 7.885 17.472 1.00 67.50 81 THR A C 1
ATOM 564 O O . THR A 1 81 ? -26.784 6.658 17.416 1.00 67.50 81 THR A O 1
ATOM 567 N N . ASP A 1 82 ? -26.595 8.668 16.415 1.00 77.50 82 ASP A N 1
ATOM 568 C CA . ASP A 1 82 ? -26.395 8.168 15.047 1.00 77.50 82 ASP A CA 1
ATOM 569 C C . ASP A 1 82 ? -25.094 7.374 14.853 1.00 77.50 82 ASP A C 1
ATOM 571 O O . ASP A 1 82 ? -24.961 6.635 13.875 1.00 77.50 82 ASP A O 1
ATOM 575 N N . SER A 1 83 ? -24.134 7.514 15.776 1.00 86.00 83 SER A N 1
ATOM 576 C CA . SER A 1 83 ? -22.848 6.822 15.711 1.00 86.00 83 SER A CA 1
ATOM 577 C C . SER A 1 83 ? -22.297 6.396 17.070 1.00 86.00 83 SER A C 1
ATOM 579 O O . SER A 1 83 ? -22.490 7.106 18.060 1.00 86.00 83 SER A O 1
ATOM 581 N N . LEU A 1 84 ? -21.529 5.308 17.071 1.00 89.50 84 LEU A N 1
ATOM 582 C CA . LEU A 1 84 ? -20.700 4.815 18.168 1.00 89.50 84 LEU A CA 1
ATOM 583 C C . LEU A 1 84 ? -19.216 4.978 17.831 1.00 89.50 84 LEU A C 1
ATOM 585 O O . LEU A 1 84 ? -18.817 4.653 16.717 1.00 89.50 84 LEU A O 1
ATOM 589 N N . GLU A 1 85 ? -18.389 5.407 18.781 1.00 91.44 85 GLU A N 1
ATOM 590 C CA . GLU A 1 85 ? -16.932 5.345 18.628 1.00 91.44 85 GLU A CA 1
ATOM 591 C C . GLU A 1 85 ? -16.412 4.004 19.168 1.00 91.44 85 GLU A C 1
ATOM 593 O O . GLU A 1 85 ? -16.730 3.631 20.297 1.00 91.44 85 GLU A O 1
ATOM 598 N N . LEU A 1 86 ? -15.628 3.275 18.372 1.00 93.12 86 LEU A N 1
ATOM 599 C CA . LEU A 1 86 ? -14.797 2.173 18.846 1.00 93.12 86 LEU A CA 1
ATOM 600 C C . LEU A 1 86 ? -13.337 2.608 18.862 1.00 93.12 86 LEU A C 1
ATOM 602 O O . LEU A 1 86 ? -12.855 3.249 17.931 1.00 93.12 86 LEU A O 1
ATOM 606 N N . TRP A 1 87 ? -12.621 2.199 19.893 1.00 94.06 87 TRP A N 1
ATOM 607 C CA . TRP A 1 87 ? -11.182 2.346 20.005 1.00 94.06 87 TRP A CA 1
ATOM 608 C C . TRP A 1 87 ? -10.577 0.977 20.272 1.00 94.06 87 TRP A C 1
ATOM 610 O O . TRP A 1 87 ? -10.997 0.292 21.197 1.00 94.06 87 TRP A O 1
ATOM 620 N N . VAL A 1 88 ? -9.597 0.578 19.479 1.00 94.50 88 VAL A N 1
ATOM 621 C CA . VAL A 1 88 ? -8.805 -0.631 19.685 1.00 94.50 88 VAL A CA 1
ATOM 622 C C . VAL A 1 88 ? -7.421 -0.166 20.095 1.00 94.50 88 VAL A C 1
ATOM 624 O O . VAL A 1 88 ? -6.795 0.611 19.370 1.00 94.50 88 VAL A O 1
ATOM 627 N N . ASP A 1 89 ? -6.958 -0.564 21.274 1.00 93.25 89 ASP A N 1
ATOM 628 C CA . ASP A 1 89 ? -5.574 -0.282 21.638 1.00 93.25 89 ASP A CA 1
ATOM 629 C C . ASP A 1 89 ? -4.596 -1.153 20.828 1.00 93.25 89 ASP A C 1
ATOM 631 O O . ASP A 1 89 ? -4.969 -2.106 20.148 1.00 93.25 89 ASP A O 1
ATOM 635 N N . GLY A 1 90 ? -3.322 -0.773 20.839 1.00 86.56 90 GLY A N 1
ATOM 636 C CA . GLY A 1 90 ? -2.269 -1.498 20.126 1.00 86.56 90 GLY A CA 1
ATOM 637 C C . GLY A 1 90 ? -1.675 -2.669 20.915 1.00 86.56 90 GLY A C 1
ATOM 638 O O . GLY A 1 90 ? -0.597 -3.155 20.560 1.00 86.56 90 GLY A O 1
ATOM 639 N N . GLY A 1 91 ? -2.311 -3.057 22.024 1.00 85.94 91 GLY A N 1
ATOM 640 C CA . GLY A 1 91 ? -1.735 -3.872 23.089 1.00 85.94 91 GLY A CA 1
ATOM 641 C C . GLY A 1 91 ? -1.413 -3.069 24.355 1.00 85.94 91 GLY A C 1
ATOM 642 O O . GLY A 1 91 ? -1.525 -1.839 24.399 1.00 85.94 91 GLY A O 1
ATOM 643 N N . ALA A 1 92 ? -0.987 -3.780 25.402 1.00 78.69 92 ALA A N 1
ATOM 644 C CA . ALA A 1 92 ? -0.750 -3.183 26.712 1.00 78.69 92 ALA A CA 1
ATOM 645 C C . ALA A 1 92 ? 0.335 -2.077 26.683 1.00 78.69 92 ALA A C 1
ATOM 647 O O . ALA A 1 92 ? 1.309 -2.167 25.925 1.00 78.69 92 ALA A O 1
ATOM 648 N N . PRO A 1 93 ? 0.212 -1.030 27.526 1.00 73.56 93 PRO A N 1
ATOM 649 C CA . PRO A 1 93 ? 1.196 0.047 27.597 1.00 73.56 93 PRO A CA 1
ATOM 650 C C . PRO A 1 93 ? 2.625 -0.473 27.811 1.00 73.56 93 PRO A C 1
ATOM 652 O O . PRO A 1 93 ? 2.880 -1.255 28.722 1.00 73.56 93 PRO A O 1
ATOM 655 N N . GLY A 1 94 ? 3.568 -0.018 26.981 1.00 76.81 94 GLY A N 1
ATOM 656 C CA . GLY A 1 94 ? 4.975 -0.444 27.026 1.00 76.81 94 GLY A CA 1
ATOM 657 C C . GLY A 1 94 ? 5.283 -1.757 26.296 1.00 76.81 94 GLY A C 1
ATOM 658 O O . GLY A 1 94 ? 6.453 -2.049 26.066 1.00 76.81 94 GLY A O 1
ATOM 659 N N . THR A 1 95 ? 4.261 -2.504 25.876 1.00 84.62 95 THR A N 1
ATOM 660 C CA . THR A 1 95 ? 4.384 -3.740 25.083 1.00 84.62 95 THR A CA 1
ATOM 661 C C . THR A 1 95 ? 3.497 -3.717 23.837 1.00 84.62 95 THR A C 1
ATOM 663 O O . THR A 1 95 ? 3.179 -4.771 23.296 1.00 84.62 95 THR A O 1
ATOM 666 N N . ALA A 1 96 ? 3.051 -2.533 23.403 1.00 87.44 96 ALA A N 1
ATOM 667 C CA . ALA A 1 96 ? 2.221 -2.394 22.214 1.00 87.44 96 ALA A CA 1
ATOM 668 C C . ALA A 1 96 ? 2.963 -2.956 20.993 1.00 87.44 96 ALA A C 1
ATOM 670 O O . ALA A 1 96 ? 4.107 -2.579 20.733 1.00 87.44 96 ALA A O 1
ATOM 671 N N . ALA A 1 97 ? 2.305 -3.859 20.270 1.00 93.19 97 ALA A N 1
ATOM 672 C CA . ALA A 1 97 ? 2.810 -4.445 19.031 1.00 93.19 97 ALA A CA 1
ATOM 673 C C . ALA A 1 97 ? 2.208 -3.755 17.799 1.00 93.19 97 ALA A C 1
ATOM 675 O O . ALA A 1 97 ? 2.807 -3.767 16.725 1.00 93.19 97 ALA A O 1
ATOM 676 N N . PHE A 1 98 ? 1.064 -3.087 17.970 1.00 96.31 98 PHE A N 1
ATOM 677 C CA . PHE A 1 98 ? 0.303 -2.476 16.889 1.00 96.31 98 PHE A CA 1
ATOM 678 C C . PHE A 1 98 ? 0.073 -0.980 17.107 1.00 96.31 98 PHE A C 1
ATOM 680 O O . PHE A 1 98 ? 0.127 -0.467 18.226 1.00 96.31 98 PHE A O 1
ATOM 687 N N . HIS A 1 99 ? -0.219 -0.269 16.021 1.00 94.50 99 HIS A N 1
ATOM 688 C CA . HIS A 1 99 ? -0.832 1.052 16.098 1.00 94.50 99 HIS A CA 1
ATOM 689 C C . HIS A 1 99 ? -2.256 0.914 16.657 1.00 94.50 99 HIS A C 1
ATOM 691 O O . HIS A 1 99 ? -2.970 -0.008 16.252 1.00 94.50 99 HIS A O 1
ATOM 697 N N . PRO A 1 100 ? -2.700 1.817 17.555 1.00 94.12 100 PRO A N 1
ATOM 698 C CA . PRO A 1 100 ? -4.098 1.846 17.970 1.00 94.12 100 PRO A CA 1
ATOM 699 C C . PRO A 1 100 ? -4.985 2.158 16.763 1.00 94.12 100 PRO A C 1
ATOM 701 O O . PRO A 1 100 ? -4.534 2.818 15.831 1.00 94.12 100 PRO A O 1
ATOM 704 N N . ALA A 1 101 ? -6.248 1.740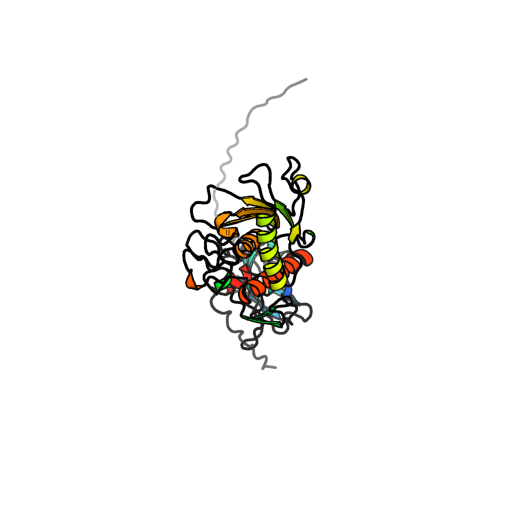 16.798 1.00 92.94 101 ALA A N 1
ATOM 705 C CA . ALA A 1 101 ? -7.225 2.021 15.753 1.00 92.94 101 ALA A CA 1
ATOM 706 C C . ALA A 1 101 ? -8.477 2.681 16.331 1.00 92.94 101 ALA A C 1
ATOM 708 O O . ALA A 1 101 ? -8.969 2.299 17.390 1.00 92.94 101 ALA A O 1
ATOM 709 N N . ARG A 1 102 ? -9.027 3.664 15.618 1.00 92.19 102 ARG A N 1
ATOM 710 C CA . ARG A 1 102 ? -10.265 4.349 15.988 1.00 92.19 102 ARG A CA 1
ATOM 711 C C . ARG A 1 102 ? -11.281 4.219 14.873 1.00 92.19 102 ARG A C 1
ATOM 713 O O . ARG A 1 102 ? -10.964 4.461 13.711 1.00 92.19 102 ARG A O 1
ATOM 720 N N . LEU A 1 103 ? -12.503 3.856 15.248 1.00 90.50 103 LEU A N 1
ATOM 721 C CA . LEU A 1 103 ? -13.637 3.700 14.361 1.00 90.50 103 LEU A CA 1
ATOM 722 C C . LEU A 1 103 ? -14.830 4.521 14.847 1.00 90.50 103 LEU A C 1
ATOM 724 O O . LEU A 1 103 ? -15.048 4.678 16.041 1.00 90.50 103 LEU A O 1
ATOM 728 N N . ARG A 1 104 ? -15.651 4.987 13.919 1.00 89.69 104 ARG A N 1
ATOM 729 C CA . ARG A 1 104 ? -16.931 5.638 14.141 1.00 89.69 104 ARG A CA 1
ATOM 730 C C . ARG A 1 104 ? -17.977 4.880 13.337 1.00 89.69 104 ARG A C 1
ATOM 732 O O . ARG A 1 104 ? -18.079 5.022 12.123 1.00 89.69 104 ARG A O 1
ATOM 739 N N . LEU A 1 105 ? -18.733 4.041 14.029 1.00 88.38 105 LEU A N 1
ATOM 740 C CA . LEU A 1 105 ? -19.723 3.154 13.442 1.00 88.38 105 LEU A CA 1
ATOM 741 C C . LEU A 1 105 ? -21.081 3.838 13.406 1.00 88.38 105 LEU A C 1
ATOM 743 O O . LEU A 1 105 ? -21.589 4.247 14.448 1.00 88.38 105 LEU A O 1
ATOM 747 N N . GLY A 1 106 ? -21.682 3.935 12.225 1.00 86.94 106 GLY A N 1
ATOM 748 C CA . GLY A 1 106 ? -23.080 4.313 12.086 1.00 86.94 106 GLY A CA 1
ATOM 749 C C . GLY A 1 106 ? -24.021 3.170 12.474 1.00 86.94 106 GLY A C 1
ATOM 750 O O . GLY A 1 106 ? -23.615 2.035 12.736 1.00 86.94 106 GLY A O 1
ATOM 751 N N . ARG A 1 107 ? -25.325 3.453 12.479 1.00 82.94 107 ARG A N 1
ATOM 752 C CA . ARG A 1 107 ? -26.358 2.462 12.828 1.00 82.94 107 ARG A CA 1
ATOM 753 C C . ARG A 1 107 ? -26.333 1.207 11.947 1.00 82.94 107 ARG A C 1
ATOM 755 O O . ARG A 1 107 ? -26.609 0.118 12.441 1.00 82.94 107 ARG A O 1
ATOM 762 N N . ALA A 1 108 ? -26.022 1.353 10.659 1.00 83.88 108 ALA A N 1
ATOM 763 C CA . ALA A 1 108 ? -25.944 0.227 9.729 1.00 83.88 108 ALA A CA 1
ATOM 764 C C . ALA A 1 108 ? -24.709 -0.648 9.991 1.00 83.88 108 ALA A C 1
ATOM 766 O O . ALA A 1 108 ? -24.770 -1.868 9.844 1.00 83.88 108 ALA A O 1
ATOM 767 N N . GLU A 1 109 ? -23.598 -0.032 10.395 1.00 87.19 109 GLU A N 1
ATOM 768 C CA . GLU A 1 109 ? -22.367 -0.719 10.764 1.00 87.19 109 GLU A CA 1
ATOM 769 C C . GLU A 1 109 ? -22.519 -1.480 12.076 1.00 87.19 109 GLU A C 1
ATOM 771 O O . GLU A 1 109 ? -22.053 -2.609 12.142 1.00 87.19 109 GLU A O 1
ATOM 776 N N . LEU A 1 110 ? -23.199 -0.914 13.077 1.00 86.44 110 LEU A N 1
ATOM 777 C CA . LEU A 1 110 ? -23.392 -1.542 14.392 1.00 86.44 110 LEU A CA 1
ATOM 778 C C . LEU A 1 110 ? -24.061 -2.919 14.336 1.00 86.44 110 LEU A C 1
ATOM 780 O O . LEU A 1 110 ? -23.805 -3.758 15.190 1.00 86.44 110 LEU A O 1
ATOM 784 N N . ALA A 1 111 ? -24.909 -3.156 13.335 1.00 84.75 111 ALA A N 1
ATOM 785 C CA . ALA A 1 111 ? -25.582 -4.439 13.140 1.00 84.75 111 ALA A CA 1
ATOM 786 C C . ALA A 1 111 ? -24.681 -5.522 12.513 1.00 84.75 111 ALA A C 1
ATOM 788 O O . ALA A 1 111 ? -25.140 -6.640 12.287 1.00 84.75 111 ALA A O 1
ATOM 789 N N . ARG A 1 112 ? -23.430 -5.191 12.173 1.00 89.25 112 ARG A N 1
ATOM 790 C CA . ARG A 1 112 ? -22.473 -6.094 11.526 1.00 89.25 112 ARG A CA 1
ATOM 791 C C . ARG A 1 112 ? -21.363 -6.477 12.497 1.00 89.25 112 ARG A C 1
ATOM 793 O O . ARG A 1 112 ? -21.027 -5.717 13.404 1.00 89.25 112 ARG A O 1
ATOM 800 N N . GLU A 1 113 ? -20.759 -7.633 12.259 1.00 92.69 113 GLU A N 1
ATOM 801 C CA . GLU A 1 113 ? -19.471 -7.963 12.863 1.00 92.69 113 GLU A CA 1
ATOM 802 C C . GLU A 1 113 ? -18.409 -7.000 12.307 1.00 92.69 113 GLU A C 1
ATOM 804 O O . GLU A 1 113 ? -18.372 -6.724 11.103 1.00 92.69 113 GLU A O 1
ATOM 809 N N . GLN A 1 114 ? -17.598 -6.417 13.189 1.00 93.12 114 GLN A N 1
ATOM 810 C CA . GLN A 1 114 ? -16.530 -5.500 12.794 1.00 93.12 114 GLN A CA 1
ATOM 811 C C . GLN A 1 114 ? -15.246 -6.270 12.546 1.00 93.12 114 GLN A C 1
ATOM 813 O O . GLN A 1 114 ? -14.776 -6.958 13.440 1.00 93.12 114 GLN A O 1
ATOM 818 N N . GLU A 1 115 ? -14.634 -6.094 11.385 1.00 93.75 115 GLU A N 1
ATOM 819 C CA . GLU A 1 115 ? -13.338 -6.696 11.088 1.00 93.75 115 GLU A CA 1
ATOM 820 C C . GLU A 1 115 ? -12.264 -5.627 10.938 1.00 93.75 115 GLU A C 1
ATOM 822 O O . GLU A 1 115 ? -12.307 -4.795 10.021 1.00 93.75 115 GLU A O 1
ATOM 827 N N . ILE A 1 116 ? -11.330 -5.640 11.885 1.00 95.00 116 ILE A N 1
ATOM 828 C CA . ILE A 1 116 ? -10.353 -4.581 12.108 1.00 95.00 116 ILE A CA 1
ATOM 829 C C . ILE A 1 116 ? -8.960 -5.177 11.947 1.00 95.00 116 ILE A C 1
ATOM 831 O O . ILE A 1 116 ? -8.516 -5.956 12.785 1.00 95.00 116 ILE A O 1
ATOM 835 N N . VAL A 1 117 ? -8.266 -4.812 10.876 1.00 95.31 117 VAL A N 1
ATOM 836 C CA . VAL A 1 117 ? -6.871 -5.183 10.656 1.00 95.31 117 VAL A CA 1
ATOM 837 C C . VAL A 1 117 ? -5.979 -4.235 11.454 1.00 95.31 117 VAL A C 1
ATOM 839 O O . VAL A 1 117 ? -5.996 -3.022 11.234 1.00 95.31 117 VAL A O 1
ATOM 842 N N . LEU A 1 118 ? -5.199 -4.778 12.384 1.00 95.56 118 LEU A N 1
ATOM 843 C CA . LEU A 1 118 ? -4.207 -4.013 13.126 1.00 95.56 118 LEU A CA 1
ATOM 844 C C . LEU A 1 118 ? -2.928 -3.884 12.323 1.00 95.56 118 LEU A C 1
ATOM 846 O O . LEU A 1 118 ? -2.409 -4.858 11.780 1.00 95.56 118 LEU A O 1
ATOM 850 N N . VAL A 1 119 ? -2.406 -2.664 12.299 1.00 95.81 119 VAL A N 1
ATOM 851 C CA . VAL A 1 119 ? -1.149 -2.346 11.635 1.00 95.81 119 VAL A CA 1
ATOM 852 C C . VAL A 1 119 ? -0.024 -2.479 12.657 1.00 95.81 119 VAL A C 1
ATOM 854 O O . VAL A 1 119 ? -0.091 -1.802 13.686 1.00 95.81 119 VAL A O 1
ATOM 857 N N . PRO A 1 120 ? 1.012 -3.293 12.415 1.00 97.06 120 PRO A N 1
ATOM 858 C CA . PRO A 1 120 ? 2.092 -3.464 13.374 1.00 97.06 120 PRO A CA 1
ATOM 859 C C . PRO A 1 120 ? 2.932 -2.187 13.500 1.00 97.06 120 PRO A C 1
ATOM 861 O O . PRO A 1 120 ? 2.985 -1.362 12.587 1.00 97.06 120 PRO A O 1
ATOM 864 N N . LEU A 1 121 ? 3.608 -2.017 14.637 1.00 96.12 121 LEU A N 1
ATOM 865 C CA . LEU A 1 121 ? 4.586 -0.940 14.843 1.00 96.12 121 LEU A CA 1
ATOM 866 C C . LEU A 1 121 ? 5.908 -1.212 14.116 1.00 96.12 121 LEU A C 1
ATOM 868 O O . LEU A 1 121 ? 6.675 -0.281 13.872 1.00 96.12 121 LEU A O 1
ATOM 872 N N . ARG A 1 122 ? 6.182 -2.477 13.785 1.00 97.00 122 ARG A N 1
ATOM 873 C CA . ARG A 1 122 ? 7.368 -2.924 13.052 1.00 97.00 122 ARG A CA 1
ATOM 874 C C . ARG A 1 122 ? 6.979 -3.959 12.013 1.00 97.00 122 ARG A C 1
ATOM 876 O O . ARG A 1 122 ? 6.178 -4.836 12.299 1.00 97.00 122 ARG A O 1
ATOM 883 N N . TRP A 1 123 ? 7.579 -3.878 10.838 1.00 98.06 123 TRP A N 1
ATOM 884 C CA . TRP A 1 123 ? 7.412 -4.868 9.784 1.00 98.06 123 TRP A CA 1
ATOM 885 C C . TRP A 1 123 ? 8.720 -5.621 9.589 1.00 98.06 123 TRP A C 1
ATOM 887 O O . TRP A 1 123 ? 9.774 -4.993 9.489 1.00 98.06 123 TRP A O 1
ATOM 897 N N . THR A 1 124 ? 8.656 -6.951 9.548 1.00 98.19 124 THR A N 1
ATOM 898 C CA . THR A 1 124 ? 9.793 -7.772 9.120 1.00 98.19 124 THR A CA 1
ATOM 899 C C . THR A 1 124 ? 9.612 -8.069 7.643 1.00 98.19 124 THR A C 1
ATOM 901 O O . THR A 1 124 ? 8.606 -8.671 7.273 1.00 98.19 124 THR A O 1
ATOM 904 N N . ILE A 1 125 ? 10.568 -7.646 6.820 1.00 98.62 125 ILE A N 1
ATOM 905 C CA . ILE A 1 125 ? 10.525 -7.875 5.374 1.00 98.62 125 ILE A CA 1
ATOM 906 C C . ILE A 1 125 ? 10.630 -9.377 5.105 1.00 98.62 125 ILE A C 1
ATOM 908 O O . ILE A 1 125 ? 11.515 -10.047 5.649 1.00 98.62 125 ILE A O 1
ATOM 912 N N . GLN A 1 126 ? 9.719 -9.912 4.300 1.00 98.25 126 GLN A N 1
ATOM 913 C CA . GLN A 1 126 ? 9.568 -11.355 4.114 1.00 98.25 126 GLN A CA 1
ATOM 914 C C . GLN A 1 126 ? 10.493 -11.902 3.029 1.00 98.25 126 GLN A C 1
ATOM 916 O O . GLN A 1 126 ? 11.009 -13.013 3.170 1.00 98.25 126 GLN A O 1
ATOM 921 N N . ALA A 1 127 ? 10.724 -11.134 1.963 1.00 98.00 127 ALA A N 1
ATOM 922 C CA . ALA A 1 127 ? 11.451 -11.612 0.795 1.00 98.00 127 ALA A CA 1
ATOM 923 C C . ALA A 1 127 ? 12.411 -10.566 0.203 1.00 98.00 127 ALA A C 1
ATOM 925 O O . ALA A 1 127 ? 12.507 -9.422 0.645 1.00 98.00 127 ALA A O 1
ATOM 926 N N . GLY A 1 128 ? 13.180 -11.008 -0.793 1.00 98.25 128 GLY A N 1
ATOM 927 C CA . GLY A 1 128 ? 14.021 -10.135 -1.606 1.00 98.25 128 GLY A CA 1
ATOM 928 C C . GLY A 1 128 ? 15.297 -9.679 -0.914 1.00 98.25 128 GLY A C 1
ATOM 929 O O . GLY A 1 128 ? 15.783 -10.285 0.045 1.00 98.25 128 GLY A O 1
ATOM 930 N N . ARG A 1 129 ? 15.860 -8.589 -1.432 1.00 98.50 129 ARG A N 1
ATOM 931 C CA . ARG A 1 129 ? 17.169 -8.056 -1.022 1.00 98.50 129 ARG A CA 1
ATOM 932 C C . ARG A 1 129 ? 17.255 -7.704 0.464 1.00 98.50 129 ARG A C 1
ATOM 934 O O . ARG A 1 129 ? 18.344 -7.751 1.031 1.00 98.50 129 ARG A O 1
ATOM 941 N N . TYR A 1 130 ? 16.130 -7.341 1.073 1.00 98.62 130 TYR A N 1
ATOM 942 C CA . TYR A 1 130 ? 16.052 -6.901 2.467 1.00 98.62 130 TYR A CA 1
ATOM 943 C C . TYR A 1 130 ? 15.348 -7.910 3.381 1.00 98.62 130 TYR A C 1
ATOM 945 O O . TYR A 1 130 ? 14.972 -7.551 4.495 1.00 98.62 130 TYR A O 1
ATOM 953 N N . ALA A 1 131 ? 15.165 -9.163 2.948 1.00 98.50 131 ALA A N 1
ATOM 954 C CA . ALA A 1 131 ? 14.527 -10.195 3.760 1.00 98.50 131 ALA A CA 1
ATOM 955 C C . ALA A 1 131 ? 15.117 -10.243 5.181 1.00 98.50 131 ALA A C 1
ATOM 957 O O . ALA A 1 131 ? 16.331 -10.146 5.370 1.00 98.50 131 ALA A O 1
ATOM 958 N N . THR A 1 132 ? 14.252 -10.418 6.182 1.00 98.06 132 THR A N 1
ATOM 959 C CA . THR A 1 132 ? 14.535 -10.408 7.633 1.00 98.06 132 THR A CA 1
ATOM 960 C C . THR A 1 132 ? 14.878 -9.056 8.260 1.00 98.06 132 THR A C 1
ATOM 962 O O . THR A 1 132 ? 14.919 -8.962 9.490 1.00 98.06 132 THR A O 1
ATOM 965 N N . HIS A 1 133 ? 15.081 -7.996 7.472 1.00 98.56 133 HIS A N 1
ATOM 966 C CA . HIS A 1 133 ? 15.237 -6.655 8.034 1.00 98.56 133 HIS A CA 1
ATOM 967 C C . HIS A 1 133 ? 13.941 -6.213 8.717 1.00 98.56 133 HIS A C 1
ATOM 969 O O . HIS A 1 133 ? 12.840 -6.548 8.275 1.00 98.56 133 HIS A O 1
ATOM 975 N N . GLN A 1 134 ? 14.078 -5.433 9.790 1.00 98.19 134 GLN A N 1
ATOM 976 C CA . GLN A 1 134 ? 12.949 -4.851 10.508 1.00 98.19 134 GLN A CA 1
ATOM 977 C C . GLN A 1 134 ? 12.872 -3.347 10.274 1.00 98.19 134 GLN A C 1
ATOM 979 O O . GLN A 1 134 ? 13.840 -2.628 10.516 1.00 98.19 134 GLN A O 1
ATOM 984 N N . VAL A 1 135 ? 11.696 -2.873 9.870 1.00 98.19 135 VAL A N 1
ATOM 985 C CA . VAL A 1 135 ? 11.416 -1.456 9.622 1.00 98.19 135 VAL A CA 1
ATOM 986 C C . VAL A 1 135 ? 10.350 -0.968 10.598 1.00 98.19 135 VAL A C 1
ATOM 988 O O . VAL A 1 135 ? 9.300 -1.591 10.750 1.00 98.19 135 VAL A O 1
ATOM 991 N N . ASP A 1 136 ? 10.601 0.168 11.255 1.00 97.75 136 ASP A N 1
ATOM 992 C CA . ASP A 1 136 ? 9.591 0.849 12.071 1.00 97.75 136 ASP A CA 1
ATOM 993 C C . ASP A 1 136 ? 8.467 1.394 11.171 1.00 97.75 136 ASP A C 1
ATOM 995 O O . ASP A 1 136 ? 8.670 2.299 10.353 1.00 97.75 136 ASP A O 1
ATOM 999 N N . VAL A 1 137 ? 7.244 0.919 11.385 1.00 96.62 137 VAL A N 1
ATOM 1000 C CA . VAL A 1 137 ? 6.061 1.377 10.655 1.00 96.62 137 VAL A CA 1
ATOM 1001 C C . VAL A 1 137 ? 5.564 2.680 11.273 1.00 96.62 137 VAL A C 1
ATOM 1003 O O . VAL A 1 137 ? 5.114 2.734 12.417 1.00 96.62 137 VAL A O 1
ATOM 1006 N N . ARG A 1 138 ? 5.603 3.760 10.495 1.00 94.00 138 ARG A N 1
ATOM 1007 C CA . ARG A 1 138 ? 5.177 5.107 10.890 1.00 94.00 138 ARG A CA 1
ATOM 1008 C C . ARG A 1 138 ? 4.113 5.604 9.916 1.00 94.00 138 ARG A C 1
ATOM 1010 O O . ARG A 1 138 ? 4.420 6.313 8.961 1.00 94.00 138 ARG A O 1
ATOM 1017 N N . LEU A 1 139 ? 2.846 5.271 10.168 1.00 90.88 139 LEU A N 1
ATOM 1018 C CA . LEU A 1 139 ? 1.750 5.571 9.232 1.00 90.88 139 LEU A CA 1
ATOM 1019 C C . LEU A 1 139 ? 1.608 7.059 8.900 1.00 90.88 139 LEU A C 1
ATOM 1021 O O . LEU A 1 139 ? 1.438 7.404 7.734 1.00 90.88 139 LEU A O 1
ATOM 1025 N N . ALA A 1 140 ? 1.768 7.949 9.883 1.00 89.75 140 ALA A N 1
ATOM 1026 C CA . ALA A 1 140 ? 1.742 9.393 9.639 1.00 89.75 140 ALA A CA 1
ATOM 1027 C C . ALA A 1 140 ? 2.769 9.834 8.574 1.00 89.75 140 ALA A C 1
ATOM 1029 O O . ALA A 1 140 ? 2.497 10.737 7.786 1.00 89.75 140 ALA A O 1
ATOM 1030 N N . ARG A 1 141 ? 3.931 9.166 8.498 1.00 91.81 141 ARG A N 1
ATOM 1031 C CA . ARG A 1 141 ? 4.939 9.396 7.451 1.00 91.81 141 ARG A CA 1
ATOM 1032 C C . ARG A 1 141 ? 4.494 8.825 6.105 1.00 91.81 141 ARG A C 1
ATOM 1034 O O . ARG A 1 141 ? 4.624 9.523 5.104 1.00 91.81 141 ARG A O 1
ATOM 1041 N N . ALA A 1 142 ? 3.934 7.616 6.072 1.00 92.50 142 ALA A N 1
ATOM 1042 C CA . ALA A 1 142 ? 3.467 6.981 4.834 1.00 92.50 142 ALA A CA 1
ATOM 1043 C C . ALA A 1 142 ? 2.323 7.749 4.145 1.00 92.50 142 ALA A C 1
ATOM 1045 O O . ALA A 1 142 ? 2.264 7.796 2.917 1.00 92.50 142 ALA A O 1
ATOM 1046 N N . PHE A 1 143 ? 1.459 8.408 4.922 1.00 90.06 143 PHE A N 1
ATOM 1047 C CA . PHE A 1 143 ? 0.390 9.276 4.412 1.00 90.06 143 PHE A CA 1
ATOM 1048 C C . PHE A 1 143 ? 0.802 10.747 4.242 1.00 90.06 143 PHE A C 1
ATOM 1050 O O . PHE A 1 143 ? 0.020 11.546 3.714 1.00 90.06 143 PHE A O 1
ATOM 1057 N N . SER A 1 144 ? 2.009 11.133 4.674 1.00 88.75 144 SER A N 1
ATOM 1058 C CA . SER A 1 144 ? 2.471 12.518 4.565 1.00 88.75 144 SER A CA 1
ATOM 1059 C C . SER A 1 144 ? 2.614 12.927 3.099 1.00 88.75 144 SER A C 1
ATOM 1061 O O . SER A 1 144 ? 3.234 12.236 2.291 1.00 88.75 144 SER A O 1
ATOM 1063 N N . ARG A 1 145 ? 2.007 14.060 2.742 1.00 88.94 145 ARG A N 1
ATOM 1064 C CA . ARG A 1 145 ? 2.011 14.566 1.368 1.00 88.94 145 ARG A CA 1
ATOM 1065 C C . ARG A 1 145 ? 3.241 15.448 1.147 1.00 88.94 145 ARG A C 1
ATOM 1067 O O . ARG A 1 145 ? 3.429 16.388 1.920 1.00 88.94 145 ARG A O 1
ATOM 1074 N N . PRO A 1 146 ? 4.016 15.248 0.067 1.00 86.88 146 PRO A N 1
ATOM 1075 C CA . PRO A 1 146 ? 5.114 16.151 -0.300 1.00 86.88 146 PRO A CA 1
ATOM 1076 C C . PRO A 1 146 ? 4.668 17.593 -0.598 1.00 86.88 146 PRO A C 1
ATOM 1078 O O . PRO A 1 146 ? 5.459 18.532 -0.512 1.00 86.88 146 PRO A O 1
ATOM 1081 N N . CYS A 1 147 ? 3.400 17.782 -0.976 1.00 85.44 147 CYS A N 1
ATOM 1082 C CA . CYS A 1 147 ? 2.812 19.078 -1.291 1.00 85.44 147 CYS A CA 1
ATOM 1083 C C . CYS A 1 147 ? 1.288 19.087 -1.063 1.00 85.44 147 CYS A C 1
ATOM 1085 O O . CYS A 1 147 ? 0.668 18.033 -0.938 1.00 85.44 147 CYS A O 1
ATOM 1087 N N . ALA A 1 148 ? 0.662 20.271 -1.058 1.00 83.69 148 ALA A N 1
ATOM 1088 C CA . ALA A 1 148 ? -0.773 20.423 -0.776 1.00 83.69 148 ALA A CA 1
ATOM 1089 C C . ALA A 1 148 ? -1.692 19.624 -1.726 1.00 83.69 148 ALA A C 1
ATOM 1091 O O . ALA A 1 148 ? -2.717 19.098 -1.293 1.00 83.69 148 ALA A O 1
ATOM 1092 N N . SER A 1 149 ? -1.312 19.511 -3.003 1.00 82.56 149 SER A N 1
ATOM 1093 C CA . SER A 1 149 ? -2.053 18.787 -4.045 1.00 82.56 149 SER A CA 1
ATOM 1094 C C . SER A 1 149 ? -1.520 17.376 -4.329 1.00 82.56 149 SER A C 1
ATOM 1096 O O . SER A 1 149 ? -2.034 16.709 -5.219 1.00 82.56 149 SER A O 1
ATOM 1098 N N . CYS A 1 150 ? -0.477 16.935 -3.623 1.00 85.19 150 CYS A N 1
ATOM 1099 C CA . CYS A 1 150 ? 0.163 15.635 -3.823 1.00 85.19 150 CYS A CA 1
ATOM 1100 C C . CYS A 1 150 ? -0.503 14.560 -2.948 1.00 85.19 150 CYS A C 1
ATOM 1102 O O . CYS A 1 150 ? -1.164 14.874 -1.957 1.00 85.19 150 CYS A O 1
ATOM 1104 N N . THR A 1 151 ? -0.278 13.285 -3.257 1.00 84.81 151 THR A N 1
ATOM 1105 C CA . THR A 1 151 ? -0.548 12.166 -2.337 1.00 84.81 151 THR A CA 1
ATOM 1106 C C . THR A 1 151 ? 0.744 11.721 -1.652 1.00 84.81 151 THR A C 1
ATOM 1108 O O . THR A 1 151 ? 1.824 11.963 -2.186 1.00 84.81 151 THR A O 1
ATOM 1111 N N . GLY A 1 152 ? 0.641 11.094 -0.476 1.00 91.19 152 GLY A N 1
ATOM 1112 C CA . GLY A 1 152 ? 1.775 10.402 0.145 1.00 91.19 152 GLY A CA 1
ATOM 1113 C C . GLY A 1 152 ? 2.063 9.056 -0.525 1.00 91.19 152 GLY A C 1
ATOM 1114 O O . GLY A 1 152 ? 1.434 8.716 -1.533 1.00 91.19 152 GLY A O 1
ATOM 1115 N N . PHE A 1 153 ? 2.978 8.284 0.066 1.00 95.06 153 PHE A N 1
ATOM 1116 C CA . PHE A 1 153 ? 3.349 6.951 -0.416 1.00 95.06 153 PHE A CA 1
ATOM 1117 C C . PHE A 1 153 ? 2.129 6.030 -0.476 1.00 95.06 153 PHE A C 1
ATOM 1119 O O . PHE A 1 153 ? 1.841 5.439 -1.515 1.00 95.06 153 PHE A O 1
ATOM 1126 N N . PHE A 1 154 ? 1.346 5.987 0.603 1.00 92.94 154 PHE A N 1
ATOM 1127 C CA . PHE A 1 154 ? -0.006 5.445 0.547 1.00 92.94 154 PHE A CA 1
ATOM 1128 C C . PHE A 1 154 ? -0.947 6.498 -0.034 1.00 92.94 154 PHE A C 1
ATOM 1130 O O . PHE A 1 154 ? -1.147 7.581 0.531 1.00 92.94 154 PHE A O 1
ATOM 1137 N N . ARG A 1 155 ? -1.518 6.183 -1.201 1.00 85.06 155 ARG A N 1
ATOM 1138 C CA . ARG A 1 155 ? -2.464 7.058 -1.892 1.00 85.06 155 ARG A CA 1
ATOM 1139 C C . ARG A 1 155 ? -3.803 7.035 -1.153 1.00 85.06 155 ARG A C 1
ATOM 1141 O O . ARG A 1 155 ? -4.417 5.991 -0.987 1.00 85.06 155 ARG A O 1
ATOM 1148 N N . GLY A 1 156 ? -4.251 8.205 -0.706 1.00 69.00 156 GLY A N 1
ATOM 1149 C CA . GLY A 1 156 ? -5.518 8.371 0.003 1.00 69.00 156 GLY A CA 1
ATOM 1150 C C . GLY A 1 156 ? -5.838 9.847 0.226 1.00 69.00 156 GLY A C 1
ATOM 1151 O O . GLY A 1 156 ? -5.067 10.600 0.835 1.00 69.00 156 GLY A O 1
ATOM 1152 N N . LEU A 1 157 ? -6.980 10.301 -0.295 1.00 50.72 157 LEU A N 1
ATOM 1153 C CA . LEU A 1 157 ? -7.471 11.663 -0.092 1.00 50.72 157 LEU A CA 1
ATOM 1154 C C . LEU A 1 157 ? -8.123 11.769 1.292 1.00 50.72 157 LEU A C 1
ATOM 1156 O O . LEU A 1 157 ? -9.339 11.732 1.411 1.00 50.72 157 LEU A O 1
ATOM 1160 N N . ALA A 1 158 ? -7.268 11.933 2.305 1.00 45.19 158 ALA A N 1
ATOM 1161 C CA . ALA A 1 158 ? -7.602 12.048 3.721 1.00 45.19 158 ALA A CA 1
ATOM 1162 C C . ALA A 1 158 ? -8.180 10.752 4.309 1.00 45.19 158 ALA A C 1
ATOM 1164 O O . ALA A 1 158 ? -9.258 10.301 3.926 1.00 45.19 158 ALA A O 1
ATOM 1165 N N . ALA A 1 159 ? -7.513 10.210 5.335 1.00 46.06 159 ALA A N 1
ATOM 1166 C CA . ALA A 1 159 ? -8.270 9.572 6.401 1.00 46.06 159 ALA A CA 1
ATOM 1167 C C . ALA A 1 159 ? -9.299 10.618 6.829 1.00 46.06 159 ALA A C 1
ATOM 1169 O O . ALA A 1 159 ? -8.941 11.672 7.360 1.00 46.06 159 ALA A O 1
ATOM 1170 N N . ARG A 1 160 ? -10.564 10.426 6.446 1.00 45.09 160 ARG A N 1
ATOM 1171 C CA . ARG A 1 160 ? -11.621 11.303 6.935 1.00 45.09 160 ARG A CA 1
ATOM 1172 C C . ARG A 1 160 ? -11.509 11.264 8.460 1.00 45.09 160 ARG A C 1
ATOM 1174 O O . ARG A 1 160 ? -11.251 10.208 9.031 1.00 45.09 160 ARG A O 1
ATOM 1181 N N . ALA A 1 161 ? -11.644 12.422 9.104 1.00 45.47 161 ALA A N 1
ATOM 1182 C CA . ALA A 1 161 ? -11.565 12.536 10.563 1.00 45.47 161 ALA A CA 1
ATOM 1183 C C . ALA A 1 161 ? -12.547 11.581 11.281 1.00 45.47 161 ALA A C 1
ATOM 1185 O O . ALA A 1 161 ? -12.356 11.250 12.450 1.00 45.47 161 ALA A O 1
ATOM 1186 N N . ASP A 1 162 ? -13.560 11.112 10.549 1.00 55.88 162 ASP A N 1
ATOM 1187 C CA . ASP A 1 162 ? -14.366 9.941 10.849 1.00 55.88 162 ASP A CA 1
ATOM 1188 C C . ASP A 1 162 ? -13.776 8.728 10.112 1.00 55.88 162 ASP A C 1
ATOM 1190 O O . ASP A 1 162 ? -13.791 8.693 8.882 1.00 55.88 162 ASP A O 1
ATOM 1194 N N . SER A 1 163 ? -13.245 7.756 10.857 1.00 60.28 163 SER A N 1
ATOM 1195 C CA . SER A 1 163 ? -12.665 6.499 10.360 1.00 60.28 163 SER A CA 1
ATOM 1196 C C . SER A 1 163 ? -13.348 5.963 9.089 1.00 60.28 163 SER A C 1
ATOM 1198 O O . SER A 1 163 ? -14.441 5.386 9.121 1.00 60.28 163 SER A O 1
ATOM 1200 N N . GLY A 1 164 ? -12.719 6.186 7.941 1.00 62.19 164 GLY A N 1
ATOM 1201 C CA . GLY A 1 164 ? -13.200 5.650 6.677 1.00 62.19 164 GLY A CA 1
ATOM 1202 C C . GLY A 1 164 ? -12.946 4.150 6.595 1.00 62.19 164 GLY A C 1
ATOM 1203 O O . GLY A 1 164 ? -12.028 3.634 7.232 1.00 62.19 164 GLY A O 1
ATOM 1204 N N . ARG A 1 165 ? -13.746 3.452 5.780 1.00 73.62 165 ARG A N 1
ATOM 1205 C CA . ARG A 1 165 ? -13.346 2.136 5.265 1.00 73.62 165 ARG A CA 1
ATOM 1206 C C . ARG A 1 165 ? -11.981 2.298 4.597 1.00 73.62 165 ARG A C 1
ATOM 1208 O O . ARG A 1 165 ? -11.765 3.316 3.936 1.00 73.62 165 ARG A O 1
ATOM 1215 N N . THR A 1 166 ? -11.101 1.315 4.760 1.00 79.81 166 THR A N 1
ATOM 1216 C CA . THR A 1 166 ? -9.778 1.389 4.144 1.00 79.81 166 THR A CA 1
ATOM 1217 C C . THR A 1 166 ? -9.868 1.402 2.629 1.00 79.81 166 THR A C 1
ATOM 1219 O O . THR A 1 166 ? -10.421 0.483 2.040 1.00 79.81 166 THR A O 1
ATOM 1222 N N . GLY A 1 167 ? -9.332 2.460 2.021 1.00 76.69 167 GLY A N 1
ATOM 1223 C CA . GLY A 1 167 ? -9.356 2.719 0.582 1.00 76.69 167 GLY A CA 1
ATOM 1224 C C . GLY A 1 167 ? -7.985 2.551 -0.064 1.00 76.69 167 GLY A C 1
ATOM 1225 O O . GLY A 1 167 ? -7.652 3.286 -0.994 1.00 76.69 167 GLY A O 1
ATOM 1226 N N . LEU A 1 168 ? -7.165 1.632 0.452 1.00 85.69 168 LEU A N 1
ATOM 1227 C CA . LEU A 1 168 ? -5.843 1.342 -0.090 1.00 85.69 168 LEU A CA 1
ATOM 1228 C C . LEU A 1 168 ? -5.998 0.681 -1.460 1.00 85.69 168 LEU A C 1
ATOM 1230 O O . LEU A 1 168 ? -6.383 -0.482 -1.524 1.00 85.69 168 LEU A O 1
ATOM 1234 N N . GLN A 1 169 ? -5.701 1.405 -2.537 1.00 88.56 169 GLN A N 1
ATOM 1235 C CA . GLN A 1 169 ? -5.751 0.875 -3.902 1.00 88.56 169 GLN A CA 1
ATOM 1236 C C . GLN A 1 169 ? -4.582 -0.073 -4.189 1.00 88.56 169 GLN A C 1
ATOM 1238 O O . GLN A 1 169 ? -3.502 0.070 -3.624 1.00 88.56 169 GLN A O 1
ATOM 1243 N N . GLY A 1 170 ? -4.805 -1.039 -5.074 1.00 92.00 170 GLY A N 1
ATOM 1244 C CA . GLY A 1 170 ? -3.796 -2.011 -5.486 1.00 92.00 170 GLY A CA 1
ATOM 1245 C C . GLY A 1 170 ? -4.357 -2.998 -6.505 1.00 92.00 170 GLY A C 1
ATOM 1246 O O . GLY A 1 170 ? -5.566 -3.049 -6.734 1.00 92.00 170 GLY A O 1
ATOM 1247 N N . TRP A 1 171 ? -3.498 -3.814 -7.100 1.00 93.94 171 TRP A N 1
ATOM 1248 C CA . TRP A 1 171 ? -3.937 -4.887 -7.991 1.00 93.94 171 TRP A CA 1
ATOM 1249 C C . TRP A 1 171 ? -4.577 -6.039 -7.192 1.00 93.94 171 TRP A C 1
ATOM 1251 O O . TRP A 1 171 ? -4.245 -6.231 -6.013 1.00 93.94 171 TRP A O 1
ATOM 1261 N N . PRO A 1 172 ? -5.528 -6.793 -7.767 1.00 91.94 172 PRO A N 1
ATOM 1262 C CA . PRO A 1 172 ? -5.989 -8.050 -7.183 1.00 91.94 172 PRO A CA 1
ATOM 1263 C C . PRO A 1 172 ? -4.877 -9.114 -7.206 1.00 91.94 172 PRO A C 1
ATOM 1265 O O . PRO A 1 172 ? -4.116 -9.200 -8.168 1.00 91.94 172 PRO A O 1
ATOM 1268 N N . ALA A 1 173 ? -4.783 -9.935 -6.156 1.00 91.50 173 ALA A N 1
ATOM 1269 C CA . ALA A 1 173 ? -3.695 -10.908 -5.997 1.00 91.50 173 ALA A CA 1
ATOM 1270 C C . ALA A 1 173 ? -3.654 -11.967 -7.118 1.00 91.50 173 ALA A C 1
ATOM 1272 O O . ALA A 1 173 ? -2.581 -12.382 -7.544 1.00 91.50 173 ALA A O 1
ATOM 1273 N N . ASP A 1 174 ? -4.816 -12.353 -7.648 1.00 91.50 174 ASP A N 1
ATOM 1274 C CA . ASP A 1 174 ? -4.966 -13.312 -8.748 1.00 91.50 174 ASP A CA 1
ATOM 1275 C C . ASP A 1 174 ? -4.515 -12.765 -10.115 1.00 91.50 174 ASP A C 1
ATOM 1277 O O . ASP A 1 174 ? -4.522 -13.501 -11.102 1.00 91.50 174 ASP A O 1
ATOM 1281 N N . ARG A 1 175 ? -4.120 -11.484 -10.194 1.00 92.19 175 ARG A N 1
ATOM 1282 C CA . ARG A 1 175 ? -3.600 -10.859 -11.421 1.00 92.19 175 ARG A CA 1
ATOM 1283 C C . ARG A 1 175 ? -2.085 -10.916 -11.555 1.00 92.19 175 ARG A C 1
ATOM 1285 O O . ARG A 1 175 ? -1.582 -10.655 -12.645 1.00 92.19 175 ARG A O 1
ATOM 1292 N N . PHE A 1 176 ? -1.362 -11.253 -10.492 1.00 94.94 176 PHE A N 1
ATOM 1293 C CA . PHE A 1 176 ? 0.092 -11.348 -10.558 1.00 94.94 176 PHE A CA 1
ATOM 1294 C C . PHE A 1 176 ? 0.550 -12.665 -11.216 1.00 94.94 176 PHE A C 1
ATOM 1296 O O . PHE A 1 176 ? -0.079 -13.706 -11.010 1.00 94.94 176 PHE A O 1
ATOM 1303 N N . PRO A 1 177 ? 1.649 -12.645 -11.995 1.00 96.94 177 PRO A N 1
ATOM 1304 C CA . PRO A 1 177 ? 2.407 -11.459 -12.411 1.00 96.94 177 PRO A CA 1
ATOM 1305 C C . PRO A 1 177 ? 1.667 -10.624 -13.477 1.00 96.94 177 PRO A C 1
ATOM 1307 O O . PRO A 1 177 ? 1.081 -11.158 -14.430 1.00 96.94 177 PRO A O 1
ATOM 1310 N N . LEU A 1 178 ? 1.739 -9.298 -13.328 1.00 95.94 178 LEU A N 1
ATOM 1311 C CA . LEU A 1 178 ? 1.102 -8.303 -14.190 1.00 95.94 178 LEU A CA 1
ATOM 1312 C C . LEU A 1 178 ? 1.725 -8.308 -15.583 1.00 95.94 178 LEU A C 1
ATOM 1314 O O . LEU A 1 178 ? 2.943 -8.387 -15.749 1.00 95.94 178 LEU A O 1
ATOM 1318 N N . ARG A 1 179 ? 0.891 -8.195 -16.612 1.00 95.56 179 ARG A N 1
ATOM 1319 C CA . ARG A 1 179 ? 1.345 -8.189 -18.001 1.00 95.56 179 ARG A CA 1
ATOM 1320 C C . ARG A 1 179 ? 1.837 -6.804 -18.393 1.00 95.56 179 ARG A C 1
ATOM 1322 O O . ARG A 1 179 ? 1.085 -5.841 -18.348 1.00 95.56 179 ARG A O 1
ATOM 1329 N N . VAL A 1 180 ? 3.080 -6.712 -18.844 1.00 95.81 180 VAL A N 1
ATOM 1330 C CA . VAL A 1 180 ? 3.679 -5.471 -19.335 1.00 95.81 180 VAL A CA 1
ATOM 1331 C C . VAL A 1 180 ? 3.838 -5.564 -20.843 1.00 95.81 180 VAL A C 1
ATOM 1333 O O . VAL A 1 180 ? 4.552 -6.434 -21.350 1.00 95.81 180 VAL A O 1
ATOM 1336 N N . ALA A 1 181 ? 3.181 -4.663 -21.568 1.00 93.31 181 ALA A N 1
ATOM 1337 C CA . ALA A 1 181 ? 3.262 -4.606 -23.019 1.00 93.31 181 ALA A CA 1
ATOM 1338 C C . ALA A 1 181 ? 3.768 -3.246 -23.488 1.00 93.31 181 ALA A C 1
ATOM 1340 O O . ALA A 1 181 ? 3.300 -2.196 -23.058 1.00 93.31 181 ALA A O 1
ATOM 1341 N N . PHE A 1 182 ? 4.710 -3.282 -24.424 1.00 91.94 182 PHE A N 1
ATOM 1342 C CA . PHE A 1 182 ? 5.172 -2.087 -25.110 1.00 91.94 182 PHE A CA 1
ATOM 1343 C C . PHE A 1 182 ? 4.198 -1.714 -26.220 1.00 91.94 182 PHE A C 1
ATOM 1345 O O . PHE A 1 182 ? 3.990 -2.499 -27.150 1.00 91.94 182 PHE A O 1
ATOM 1352 N N . ASP A 1 183 ? 3.667 -0.501 -26.164 1.00 85.25 183 ASP A N 1
ATOM 1353 C CA . ASP A 1 183 ? 2.963 0.085 -27.289 1.00 85.25 183 ASP A CA 1
ATOM 1354 C C . ASP A 1 183 ? 3.982 0.542 -28.338 1.00 85.25 183 ASP A C 1
ATOM 1356 O O . ASP A 1 183 ? 4.672 1.553 -28.202 1.00 85.25 183 ASP A O 1
ATOM 1360 N N . ARG A 1 184 ? 4.129 -0.283 -29.377 1.00 77.50 184 ARG A N 1
ATOM 1361 C CA . ARG A 1 184 ? 5.082 -0.061 -30.470 1.00 77.50 184 ARG A CA 1
ATOM 1362 C C . ARG A 1 184 ? 4.486 0.732 -31.629 1.00 77.50 184 ARG A C 1
ATOM 1364 O O . ARG A 1 184 ? 5.239 1.101 -32.532 1.00 77.50 184 ARG A O 1
ATOM 1371 N N . GLU A 1 185 ? 3.170 0.927 -31.638 1.00 69.31 185 GLU A N 1
ATOM 1372 C CA . GLU A 1 185 ? 2.424 1.297 -32.843 1.00 69.31 185 GLU A CA 1
ATOM 1373 C C . GLU A 1 185 ? 1.593 2.571 -32.681 1.00 69.31 185 GLU A C 1
ATOM 1375 O O . GLU A 1 185 ? 1.407 3.272 -33.674 1.00 69.31 185 GLU A O 1
ATOM 1380 N N . TRP A 1 186 ? 1.121 2.899 -31.473 1.00 64.44 186 TRP A N 1
ATOM 1381 C CA . TRP A 1 186 ? 0.057 3.888 -31.297 1.00 64.44 186 TRP A CA 1
ATOM 1382 C C . TRP A 1 186 ? 0.493 5.166 -30.563 1.00 64.44 186 TRP A C 1
ATOM 1384 O O . TRP A 1 186 ? 0.164 6.256 -31.028 1.00 64.44 186 TRP A O 1
ATOM 1394 N N . ASN A 1 187 ? 1.258 5.083 -29.468 1.00 62.66 187 ASN A N 1
ATOM 1395 C CA . ASN A 1 187 ? 1.401 6.222 -28.540 1.00 62.66 187 ASN A CA 1
ATOM 1396 C C . ASN A 1 187 ? 2.784 6.890 -28.444 1.00 62.66 187 ASN A C 1
ATOM 1398 O O . ASN A 1 187 ? 3.087 7.524 -27.436 1.00 62.66 187 ASN A O 1
ATOM 1402 N N . GLY A 1 188 ? 3.615 6.836 -29.489 1.00 67.19 188 GLY A N 1
ATOM 1403 C CA . GLY A 1 188 ? 4.814 7.681 -29.546 1.00 67.19 188 GLY A CA 1
ATOM 1404 C C . GLY A 1 188 ? 5.950 7.120 -30.388 1.00 67.19 188 GLY A C 1
ATOM 1405 O O . GLY A 1 188 ? 5.761 6.723 -31.539 1.00 67.19 188 GLY A O 1
ATOM 1406 N N . GLU A 1 189 ? 7.164 7.130 -29.838 1.00 77.88 189 GLU A N 1
ATOM 1407 C CA . GLU A 1 189 ? 8.344 6.658 -30.559 1.00 77.88 189 GLU A CA 1
ATOM 1408 C C . GLU A 1 189 ? 8.419 5.120 -30.612 1.00 77.88 189 GLU A C 1
ATOM 1410 O O . GLU A 1 189 ? 8.210 4.433 -29.613 1.00 77.88 189 GLU A O 1
ATOM 1415 N N . LYS A 1 190 ? 8.841 4.558 -31.757 1.00 85.19 190 LYS A N 1
ATOM 1416 C CA . LYS A 1 190 ? 9.035 3.102 -31.913 1.00 85.19 190 LYS A CA 1
ATOM 1417 C C . LYS A 1 190 ? 9.995 2.543 -30.865 1.00 85.19 190 LYS A C 1
ATOM 1419 O O . LYS A 1 190 ? 11.160 2.936 -30.853 1.00 85.19 190 LYS A O 1
ATOM 1424 N N . VAL A 1 191 ? 9.543 1.591 -30.052 1.00 88.31 191 VAL A N 1
ATOM 1425 C CA . VAL A 1 191 ? 10.368 0.888 -29.055 1.00 88.31 191 VAL A CA 1
ATOM 1426 C C . VAL A 1 191 ? 11.434 0.039 -29.748 1.00 88.31 191 VAL A C 1
ATOM 1428 O O . VAL A 1 191 ? 11.111 -0.891 -30.490 1.00 88.31 191 VAL A O 1
ATOM 1431 N N . SER A 1 192 ? 12.711 0.335 -29.500 1.00 89.25 192 SER A N 1
ATOM 1432 C CA . SER A 1 192 ? 13.819 -0.484 -30.000 1.00 89.25 192 SER A CA 1
ATOM 1433 C C . SER A 1 192 ? 14.119 -1.668 -29.064 1.00 89.25 192 SER A C 1
ATOM 1435 O O . SER A 1 192 ? 13.765 -1.629 -27.882 1.00 89.25 192 SER A O 1
ATOM 1437 N N . PRO A 1 193 ? 14.830 -2.710 -29.534 1.00 89.88 193 PRO A N 1
ATOM 1438 C CA . PRO A 1 193 ? 15.293 -3.789 -28.659 1.00 89.88 193 PRO A CA 1
ATOM 1439 C C . PRO A 1 193 ? 16.140 -3.296 -27.475 1.00 89.88 193 PRO A C 1
ATOM 1441 O O . PRO A 1 193 ? 16.012 -3.823 -26.374 1.00 89.88 193 PRO A O 1
ATOM 1444 N N . GLY A 1 194 ? 16.964 -2.260 -27.678 1.00 90.94 194 GLY A N 1
ATOM 1445 C CA . GLY A 1 194 ? 17.781 -1.668 -26.615 1.00 90.94 194 GLY A CA 1
ATOM 1446 C C . GLY A 1 194 ? 16.947 -0.983 -25.531 1.00 90.94 194 GLY A C 1
ATOM 1447 O O . GLY A 1 194 ? 17.267 -1.107 -24.353 1.00 90.94 194 GLY A O 1
ATOM 1448 N N . ASP A 1 195 ? 15.845 -0.332 -25.915 1.00 91.31 195 ASP A N 1
ATOM 1449 C CA . ASP A 1 195 ? 14.912 0.279 -24.960 1.00 91.31 195 ASP A CA 1
ATOM 1450 C C . ASP A 1 195 ? 14.227 -0.789 -24.104 1.00 91.31 195 ASP A C 1
ATOM 1452 O O . ASP A 1 195 ? 14.179 -0.680 -22.882 1.00 91.31 195 ASP A O 1
ATOM 1456 N N . SER A 1 196 ? 13.756 -1.863 -24.747 1.00 92.69 196 SER A N 1
ATOM 1457 C CA . SER A 1 196 ? 13.137 -2.989 -24.048 1.00 92.69 196 SER A CA 1
ATOM 1458 C C . SER A 1 196 ? 14.111 -3.655 -23.074 1.00 92.69 196 SER A C 1
ATOM 1460 O O . SER A 1 196 ? 13.724 -3.951 -21.949 1.00 92.69 196 SER A O 1
ATOM 1462 N N . ALA A 1 197 ? 15.369 -3.862 -23.474 1.00 93.38 197 ALA A N 1
ATOM 1463 C CA . ALA A 1 197 ? 16.388 -4.446 -22.605 1.00 93.38 197 ALA A CA 1
ATOM 1464 C C . ALA A 1 197 ? 16.758 -3.527 -21.428 1.00 93.38 197 ALA A C 1
ATOM 1466 O O . ALA A 1 197 ? 17.018 -4.011 -20.330 1.00 93.38 197 ALA A O 1
ATOM 1467 N N . ALA A 1 198 ? 16.784 -2.205 -21.635 1.00 92.81 198 ALA A N 1
ATOM 1468 C CA . ALA A 1 198 ? 17.016 -1.244 -20.558 1.00 92.81 198 ALA A CA 1
ATOM 1469 C C . ALA A 1 198 ? 15.873 -1.242 -19.537 1.00 92.81 198 ALA A C 1
ATOM 1471 O O . ALA A 1 198 ? 16.139 -1.278 -18.340 1.00 92.81 198 ALA A O 1
ATOM 1472 N N . PHE A 1 199 ? 14.627 -1.272 -20.017 1.00 95.38 199 PHE A N 1
ATOM 1473 C CA . PHE A 1 199 ? 13.444 -1.357 -19.168 1.00 95.38 199 PHE A CA 1
ATOM 1474 C C . PHE A 1 199 ? 13.425 -2.634 -18.322 1.00 95.38 199 PHE A C 1
ATOM 1476 O O . PHE A 1 199 ? 13.277 -2.564 -17.102 1.00 95.38 199 PHE A O 1
ATOM 1483 N N . TRP A 1 200 ? 13.607 -3.795 -18.959 1.00 96.50 200 TRP A N 1
ATOM 1484 C CA . TRP A 1 200 ? 13.541 -5.075 -18.252 1.00 96.50 200 TRP A CA 1
ATOM 1485 C C . TRP A 1 200 ? 14.658 -5.223 -17.227 1.00 96.50 200 TRP A C 1
ATOM 1487 O O . TRP A 1 200 ? 14.385 -5.673 -16.131 1.00 96.50 200 TRP A O 1
ATOM 1497 N N . ARG A 1 201 ? 15.866 -4.712 -17.489 1.00 95.50 201 ARG A N 1
ATOM 1498 C CA . ARG A 1 201 ? 16.947 -4.736 -16.492 1.00 95.50 201 ARG A CA 1
ATOM 1499 C C . ARG A 1 201 ? 16.587 -4.017 -15.181 1.00 95.50 201 ARG A C 1
ATOM 1501 O O . ARG A 1 201 ? 16.913 -4.519 -14.114 1.00 95.50 201 ARG A O 1
ATOM 1508 N N . GLU A 1 202 ? 15.956 -2.843 -15.245 1.00 95.88 202 GLU A N 1
ATOM 1509 C CA . GLU A 1 202 ? 15.508 -2.136 -14.029 1.00 95.88 202 GLU A CA 1
ATOM 1510 C C . GLU A 1 202 ? 14.251 -2.766 -13.404 1.00 95.88 202 GLU A C 1
ATOM 1512 O O . GLU A 1 202 ? 14.017 -2.617 -12.204 1.00 95.88 202 GLU A O 1
ATOM 1517 N N . THR A 1 203 ? 13.444 -3.464 -14.209 1.00 97.56 203 THR A N 1
ATOM 1518 C CA . THR A 1 203 ? 12.303 -4.252 -13.720 1.00 97.56 203 THR A CA 1
ATOM 1519 C C . THR A 1 203 ? 12.799 -5.452 -12.917 1.00 97.56 203 THR A C 1
ATOM 1521 O O . THR A 1 203 ? 12.402 -5.601 -11.766 1.00 97.56 203 THR A O 1
ATOM 1524 N N . ASP A 1 204 ? 13.751 -6.210 -13.466 1.00 97.69 204 ASP A N 1
ATOM 1525 C CA . ASP A 1 204 ? 14.394 -7.347 -12.806 1.00 97.69 204 ASP A CA 1
ATOM 1526 C C . ASP A 1 204 ? 15.062 -6.910 -11.488 1.00 97.69 204 ASP A C 1
ATOM 1528 O O . ASP A 1 204 ? 14.941 -7.588 -10.471 1.00 97.69 204 ASP A O 1
ATOM 1532 N N . GLU A 1 205 ? 15.723 -5.741 -11.458 1.00 97.06 205 GLU A N 1
ATOM 1533 C CA . GLU A 1 205 ? 16.303 -5.199 -10.219 1.00 97.06 205 GLU A CA 1
ATOM 1534 C C . GLU A 1 205 ? 15.230 -4.870 -9.166 1.00 97.06 205 GLU A C 1
ATOM 1536 O O . GLU A 1 205 ? 15.441 -5.104 -7.969 1.00 97.06 205 GLU A O 1
ATOM 1541 N N . LEU A 1 206 ? 14.083 -4.322 -9.582 1.00 98.12 206 LEU A N 1
ATOM 1542 C CA . LEU A 1 206 ? 12.964 -4.060 -8.677 1.00 98.12 206 LEU A CA 1
ATOM 1543 C C . LEU A 1 206 ? 12.386 -5.373 -8.129 1.00 98.12 206 LEU A C 1
ATOM 1545 O O . LEU A 1 206 ? 12.182 -5.471 -6.921 1.00 98.12 206 LEU A O 1
ATOM 1549 N N . GLU A 1 207 ? 12.162 -6.375 -8.977 1.00 98.44 207 GLU A N 1
ATOM 1550 C CA . GLU A 1 207 ? 11.640 -7.691 -8.581 1.00 98.44 207 GLU A CA 1
ATOM 1551 C C . GLU A 1 207 ? 12.599 -8.448 -7.661 1.00 98.44 207 GLU A C 1
ATOM 1553 O O . GLU A 1 207 ? 12.167 -8.989 -6.646 1.00 98.44 207 GLU A O 1
ATOM 1558 N N . GLU A 1 208 ? 13.909 -8.406 -7.925 1.00 98.38 208 GLU A N 1
ATOM 1559 C CA . GLU A 1 208 ? 14.933 -8.941 -7.018 1.00 98.38 208 GLU A CA 1
ATOM 1560 C C . GLU A 1 208 ? 14.891 -8.229 -5.656 1.00 98.38 208 GLU A C 1
ATOM 1562 O O . GLU A 1 208 ? 15.002 -8.854 -4.597 1.00 98.38 208 GLU A O 1
ATOM 1567 N N . THR A 1 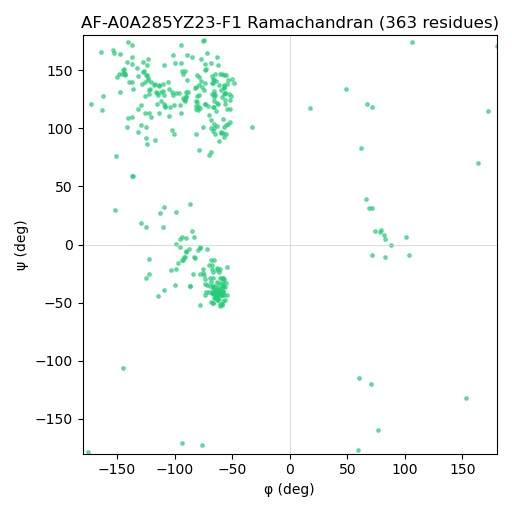209 ? 14.704 -6.906 -5.671 1.00 98.50 209 THR A N 1
ATOM 1568 C CA . THR A 1 209 ? 14.638 -6.102 -4.447 1.00 98.50 209 THR A CA 1
ATOM 1569 C C . THR A 1 209 ? 13.390 -6.428 -3.625 1.00 98.50 209 THR A C 1
ATOM 1571 O O . THR A 1 209 ? 13.504 -6.570 -2.409 1.00 98.50 209 THR A O 1
ATOM 1574 N N . LEU A 1 210 ? 12.236 -6.597 -4.279 1.00 98.38 210 LEU A N 1
ATOM 1575 C CA . LEU A 1 210 ? 10.970 -6.995 -3.653 1.00 98.38 210 LEU A CA 1
ATOM 1576 C C . LEU A 1 210 ? 10.932 -8.484 -3.273 1.00 98.38 210 LEU A C 1
ATOM 1578 O O . LEU A 1 210 ? 10.210 -8.863 -2.360 1.00 98.38 210 LEU A O 1
ATOM 1582 N N . GLY A 1 211 ? 11.691 -9.331 -3.968 1.00 98.06 211 GLY A N 1
ATOM 1583 C CA . GLY A 1 211 ? 11.650 -10.782 -3.802 1.00 98.06 211 GLY A CA 1
ATOM 1584 C C . GLY A 1 211 ? 10.389 -11.440 -4.350 1.00 98.06 211 GLY A C 1
ATOM 1585 O O . GLY A 1 211 ? 9.943 -12.434 -3.778 1.00 98.06 211 GLY A O 1
ATOM 1586 N N . ALA A 1 212 ? 9.801 -10.887 -5.412 1.00 96.88 212 ALA A N 1
ATOM 1587 C CA . ALA A 1 212 ? 8.553 -11.376 -5.989 1.00 96.88 212 ALA A CA 1
ATOM 1588 C C . ALA A 1 212 ? 8.541 -11.253 -7.517 1.00 96.88 212 ALA A C 1
ATOM 1590 O O . ALA A 1 212 ? 9.064 -10.283 -8.061 1.00 96.88 212 ALA A O 1
ATOM 1591 N N . ASP A 1 213 ? 7.865 -12.197 -8.175 1.00 97.19 213 ASP A N 1
ATOM 1592 C CA . ASP A 1 213 ? 7.524 -12.123 -9.599 1.00 97.19 213 ASP A CA 1
ATOM 1593 C C . ASP A 1 213 ? 6.268 -11.246 -9.757 1.00 97.19 213 ASP A C 1
ATOM 1595 O O . ASP A 1 213 ? 5.129 -11.688 -9.574 1.00 97.19 213 ASP A O 1
ATOM 1599 N N . VAL A 1 214 ? 6.474 -9.966 -10.043 1.00 97.88 214 VAL A N 1
ATOM 1600 C CA . VAL A 1 214 ? 5.447 -8.921 -10.108 1.00 97.88 214 VAL A CA 1
ATOM 1601 C C . VAL A 1 214 ? 5.023 -8.641 -11.547 1.00 97.88 214 VAL A C 1
ATOM 1603 O O . VAL A 1 214 ? 3.849 -8.364 -11.797 1.00 97.88 214 VAL A O 1
ATOM 1606 N N . PHE A 1 215 ? 5.946 -8.728 -12.498 1.00 98.00 215 PHE A N 1
ATOM 1607 C CA . PHE A 1 215 ? 5.787 -8.315 -13.882 1.00 98.00 215 PHE A CA 1
ATOM 1608 C C . PHE A 1 215 ? 6.167 -9.448 -14.834 1.00 98.00 215 PHE A C 1
ATOM 1610 O O . PHE A 1 215 ? 7.041 -10.268 -14.581 1.00 98.00 215 PHE A O 1
ATOM 1617 N N . ARG A 1 216 ? 5.506 -9.499 -15.988 1.00 96.44 216 ARG A N 1
ATOM 1618 C CA . ARG A 1 216 ? 5.866 -10.409 -17.077 1.00 96.44 216 ARG A CA 1
ATOM 1619 C C . ARG A 1 216 ? 5.662 -9.749 -18.433 1.00 96.44 216 ARG A C 1
ATOM 1621 O O . ARG A 1 216 ? 4.719 -8.972 -18.596 1.00 96.44 216 ARG A O 1
ATOM 1628 N N . PRO A 1 217 ? 6.485 -10.071 -19.439 1.00 95.56 217 PRO A N 1
ATOM 1629 C CA . PRO A 1 217 ? 6.295 -9.542 -20.779 1.00 95.56 217 PRO A CA 1
ATOM 1630 C C . PRO A 1 217 ? 4.996 -10.057 -21.409 1.00 95.56 217 PRO A C 1
ATOM 1632 O O . PRO A 1 217 ? 4.637 -11.228 -21.277 1.00 95.56 217 PRO A O 1
ATOM 1635 N N . ALA A 1 218 ? 4.320 -9.183 -22.151 1.00 93.06 218 ALA A N 1
ATOM 1636 C CA . ALA A 1 218 ? 3.172 -9.511 -22.987 1.00 93.06 218 ALA A CA 1
ATOM 1637 C C . ALA A 1 218 ? 3.263 -8.805 -24.347 1.00 93.06 218 ALA A C 1
ATOM 1639 O O . ALA A 1 218 ? 3.899 -7.756 -24.491 1.00 93.06 218 ALA A O 1
ATOM 1640 N N . ASN A 1 219 ? 2.612 -9.374 -25.364 1.00 87.81 219 ASN A N 1
ATOM 1641 C CA . ASN A 1 219 ? 2.474 -8.704 -26.654 1.00 87.81 219 ASN A CA 1
ATOM 1642 C C . ASN A 1 219 ? 1.334 -7.682 -26.593 1.00 87.81 219 ASN A C 1
ATOM 1644 O O . ASN A 1 219 ? 0.310 -7.927 -25.959 1.00 87.81 219 ASN A O 1
ATOM 1648 N N . LEU A 1 220 ? 1.483 -6.566 -27.312 1.00 83.56 220 LEU A N 1
ATOM 1649 C CA . LEU A 1 220 ? 0.474 -5.504 -27.351 1.00 83.56 220 LEU A CA 1
ATOM 1650 C C . LEU A 1 220 ? -0.932 -5.994 -27.747 1.00 83.56 220 LEU A C 1
ATOM 1652 O O . LEU A 1 220 ? -1.872 -5.605 -27.067 1.00 83.56 220 LEU A O 1
ATOM 1656 N N . PRO A 1 221 ? -1.133 -6.871 -28.754 1.00 79.12 221 PRO A N 1
ATOM 1657 C CA . PRO A 1 221 ? -2.479 -7.341 -29.104 1.00 79.12 221 PRO A CA 1
ATOM 1658 C C . PRO A 1 221 ? -3.193 -8.087 -27.969 1.00 79.12 221 PRO A C 1
ATOM 1660 O O . PRO A 1 221 ? -4.418 -8.038 -27.874 1.00 79.12 221 PRO A O 1
ATOM 1663 N N . ASP A 1 222 ? -2.430 -8.741 -27.090 1.00 75.75 222 ASP A N 1
ATOM 1664 C CA . ASP A 1 222 ? -2.954 -9.473 -25.933 1.00 75.75 222 ASP A CA 1
ATOM 1665 C C . ASP A 1 222 ? -3.241 -8.540 -24.743 1.00 75.75 222 ASP A C 1
ATOM 1667 O O . ASP A 1 222 ? -3.856 -8.953 -23.756 1.00 75.75 222 ASP A O 1
ATOM 1671 N N . ALA A 1 223 ? -2.763 -7.296 -24.827 1.00 74.12 223 ALA A N 1
ATOM 1672 C CA . ALA A 1 223 ? -2.700 -6.323 -23.747 1.00 74.12 223 ALA A CA 1
ATOM 1673 C C . ALA A 1 223 ? -3.440 -5.004 -24.053 1.00 74.12 223 ALA A C 1
ATOM 1675 O O . ALA A 1 223 ? -3.671 -4.200 -23.156 1.00 74.12 223 ALA A O 1
ATOM 1676 N N . ALA A 1 224 ? -3.821 -4.767 -25.308 1.00 70.12 224 ALA A N 1
ATOM 1677 C CA . ALA A 1 224 ? -4.455 -3.529 -25.730 1.00 70.12 224 ALA A CA 1
ATOM 1678 C C . ALA A 1 224 ? -5.822 -3.335 -25.041 1.00 70.12 224 ALA A C 1
ATOM 1680 O O . ALA A 1 224 ? -6.585 -4.300 -24.920 1.00 70.12 224 ALA A O 1
ATOM 1681 N N . PRO A 1 225 ? -6.171 -2.100 -24.637 1.00 66.06 225 PRO A N 1
ATOM 1682 C CA . PRO A 1 225 ? -7.525 -1.754 -24.235 1.00 66.06 225 PRO A CA 1
ATOM 1683 C C . PRO A 1 225 ? -8.489 -2.062 -25.382 1.00 66.06 225 PRO A C 1
ATOM 1685 O O . PRO A 1 225 ? -8.206 -1.765 -26.544 1.00 66.06 225 PRO A O 1
ATOM 1688 N N . ARG A 1 226 ? -9.626 -2.675 -25.067 1.00 63.34 226 ARG A N 1
ATOM 1689 C CA . ARG A 1 226 ? -10.635 -3.094 -26.047 1.00 63.34 226 ARG A CA 1
ATOM 1690 C C . ARG A 1 226 ? -11.980 -2.481 -25.678 1.00 63.34 226 ARG A C 1
ATOM 1692 O O . ARG A 1 226 ? -12.235 -2.203 -24.510 1.00 63.34 226 ARG A O 1
ATOM 1699 N N . GLU A 1 227 ? -12.857 -2.309 -26.665 1.00 61.09 227 GLU A N 1
ATOM 1700 C CA . GLU A 1 227 ? -14.221 -1.790 -26.450 1.00 61.09 227 GLU A CA 1
ATOM 1701 C C . GLU A 1 227 ? -15.058 -2.674 -25.506 1.00 61.09 227 GLU A C 1
ATOM 1703 O O . GLU A 1 227 ? -16.009 -2.196 -24.896 1.00 61.09 227 GLU A O 1
ATOM 1708 N N . ASP A 1 228 ? -14.683 -3.948 -25.351 1.00 63.75 228 ASP A N 1
ATOM 1709 C CA . ASP A 1 228 ? -15.279 -4.907 -24.413 1.00 63.75 228 ASP A CA 1
ATOM 1710 C C . ASP A 1 228 ? -14.713 -4.811 -22.978 1.00 63.75 228 ASP A C 1
ATOM 1712 O O . ASP A 1 228 ? -15.066 -5.625 -22.126 1.00 63.75 228 ASP A O 1
ATOM 1716 N N . GLY A 1 229 ? -13.866 -3.815 -22.698 1.00 59.91 229 GLY A N 1
ATOM 1717 C CA . GLY A 1 229 ? -13.246 -3.584 -21.392 1.00 59.91 229 GLY A CA 1
ATOM 1718 C C . GLY A 1 229 ? -11.779 -4.004 -21.310 1.00 59.91 229 GLY A C 1
ATOM 1719 O O . GLY A 1 229 ? -11.111 -3.631 -20.354 1.00 59.91 229 GLY A O 1
ATOM 1720 N N . GLY A 1 230 ? -11.238 -4.700 -22.316 1.00 63.22 230 GLY A N 1
ATOM 1721 C CA . GLY A 1 230 ? -9.826 -5.090 -22.332 1.00 63.22 230 GLY A CA 1
ATOM 1722 C C . GLY A 1 230 ? -9.397 -5.964 -21.137 1.00 63.22 230 GLY A C 1
ATOM 1723 O O . GLY A 1 230 ? -10.208 -6.407 -20.324 1.00 63.22 230 GLY A O 1
ATOM 1724 N N . PRO A 1 231 ? -8.106 -6.305 -21.056 1.00 71.56 231 PRO A N 1
ATOM 1725 C CA . PRO A 1 231 ? -7.563 -7.063 -19.933 1.00 71.56 231 PRO A CA 1
ATOM 1726 C C . PRO A 1 231 ? -7.312 -6.210 -18.673 1.00 71.56 231 PRO A C 1
ATOM 1728 O O . PRO A 1 231 ? -6.571 -5.234 -18.723 1.00 71.56 231 PRO A O 1
ATOM 1731 N N . ASN A 1 232 ? -7.832 -6.658 -17.523 1.00 78.75 232 ASN A N 1
ATOM 1732 C CA . ASN A 1 232 ? -7.714 -5.974 -16.218 1.00 78.75 232 ASN A CA 1
ATOM 1733 C C . ASN A 1 232 ? -6.427 -6.311 -15.417 1.00 78.75 232 ASN A C 1
ATOM 1735 O O . ASN A 1 232 ? -6.470 -6.467 -14.197 1.00 78.75 232 ASN A O 1
ATOM 1739 N N . ASP A 1 233 ? -5.300 -6.533 -16.092 1.00 85.19 233 ASP A N 1
ATOM 1740 C CA . ASP A 1 233 ? -4.010 -6.949 -15.502 1.00 85.19 233 ASP A CA 1
ATOM 1741 C C . ASP A 1 233 ? -2.814 -6.463 -16.330 1.00 85.19 233 ASP A C 1
ATOM 1743 O O . ASP A 1 233 ? -1.780 -7.132 -16.403 1.00 85.19 233 ASP A O 1
ATOM 1747 N N . VAL A 1 234 ? -2.980 -5.328 -17.013 1.00 91.88 234 VAL A N 1
ATOM 1748 C CA . VAL A 1 234 ? -2.003 -4.822 -17.976 1.00 91.88 234 VAL A CA 1
ATOM 1749 C C . VAL A 1 234 ? -1.428 -3.477 -17.571 1.00 91.88 234 VAL A C 1
ATOM 1751 O O . VAL A 1 234 ? -2.156 -2.553 -17.213 1.00 91.88 234 VAL A O 1
ATOM 1754 N N . ILE A 1 235 ? -0.113 -3.364 -17.741 1.00 94.00 235 ILE A N 1
ATOM 1755 C CA . ILE A 1 235 ? 0.625 -2.109 -17.781 1.00 94.00 235 ILE A CA 1
ATOM 1756 C C . ILE A 1 235 ? 1.072 -1.867 -19.224 1.00 94.00 235 ILE A C 1
ATOM 1758 O O . ILE A 1 235 ? 1.841 -2.654 -19.788 1.00 94.00 235 ILE A O 1
ATOM 1762 N N . LEU A 1 236 ? 0.601 -0.778 -19.830 1.00 92.62 236 LEU A N 1
ATOM 1763 C CA . LEU A 1 236 ? 1.089 -0.344 -21.137 1.00 92.62 236 LEU A CA 1
ATOM 1764 C C . LEU A 1 236 ? 2.271 0.604 -20.981 1.00 92.62 236 LEU A C 1
ATOM 1766 O O . LEU A 1 236 ? 2.201 1.576 -20.232 1.00 92.62 236 LEU A O 1
ATOM 1770 N N . VAL A 1 237 ? 3.334 0.333 -21.733 1.00 93.44 237 VAL A N 1
ATOM 1771 C CA . VAL A 1 237 ? 4.572 1.114 -21.726 1.00 93.44 237 VAL A CA 1
ATOM 1772 C C . VAL A 1 237 ? 4.785 1.774 -23.079 1.00 93.44 237 VAL A C 1
ATOM 1774 O O . VAL A 1 237 ? 4.766 1.094 -24.105 1.00 93.44 237 VAL A O 1
ATOM 1777 N N . TRP A 1 238 ? 5.068 3.074 -23.100 1.00 91.88 238 TRP A N 1
ATOM 1778 C CA . TRP A 1 238 ? 5.449 3.776 -24.328 1.00 91.88 238 TRP A CA 1
ATOM 1779 C C . TRP A 1 238 ? 6.432 4.918 -24.085 1.00 91.88 238 TRP A C 1
ATOM 1781 O O . TRP A 1 238 ? 6.628 5.373 -22.957 1.00 91.88 238 TRP A O 1
ATOM 1791 N N . PHE A 1 239 ? 7.061 5.376 -25.170 1.00 90.81 239 PHE A N 1
ATOM 1792 C CA . PHE A 1 239 ? 7.966 6.523 -25.150 1.00 90.81 239 PHE A CA 1
ATOM 1793 C C . PHE A 1 239 ? 7.265 7.763 -25.671 1.00 90.81 239 PHE A C 1
ATOM 1795 O O . PHE A 1 239 ? 6.839 7.789 -26.826 1.00 90.81 239 PHE A O 1
ATOM 1802 N N . ASP A 1 240 ? 7.193 8.786 -24.829 1.00 88.44 240 ASP A N 1
ATOM 1803 C CA . ASP A 1 240 ? 6.551 10.054 -25.149 1.00 88.44 240 ASP A CA 1
ATOM 1804 C C . ASP A 1 240 ? 7.638 11.119 -25.426 1.00 88.44 240 ASP A C 1
ATOM 1806 O O . ASP A 1 24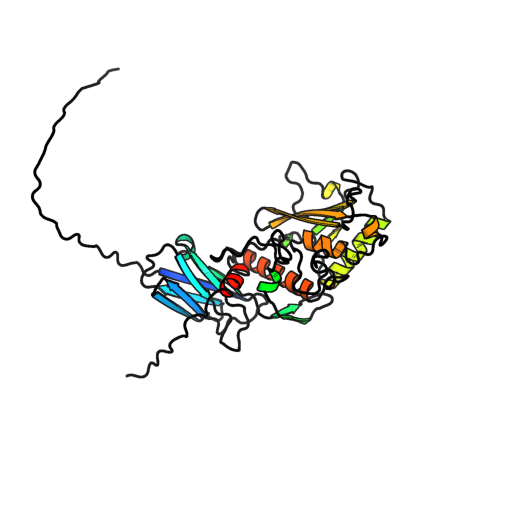0 ? 8.379 11.501 -24.510 1.00 88.44 240 ASP A O 1
ATOM 1810 N N . PRO A 1 241 ? 7.791 11.572 -26.688 1.00 84.00 241 PRO A N 1
ATOM 1811 C CA . PRO A 1 241 ? 8.823 12.536 -27.069 1.00 84.00 241 PRO A CA 1
ATOM 1812 C C . PRO A 1 241 ? 8.564 13.942 -26.512 1.00 84.00 241 PRO A C 1
ATOM 1814 O O . PRO A 1 241 ? 9.498 14.742 -26.432 1.00 84.00 241 PRO A O 1
ATOM 1817 N N . ASP A 1 242 ? 7.332 14.239 -26.088 1.00 86.19 242 A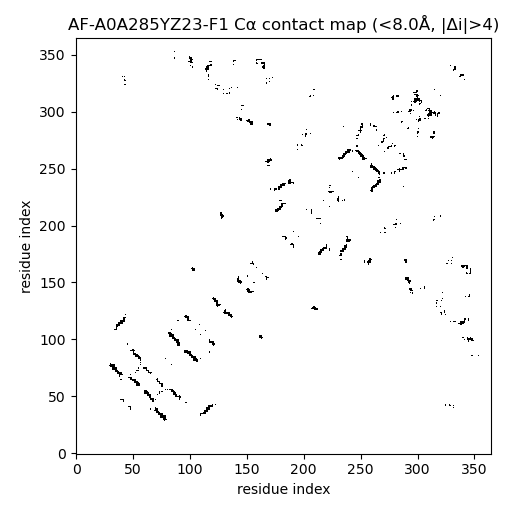SP A N 1
ATOM 1818 C CA . ASP A 1 242 ? 6.927 15.551 -25.585 1.00 86.19 242 ASP A CA 1
ATOM 1819 C C . ASP A 1 242 ? 7.131 15.683 -24.063 1.00 86.19 242 ASP A C 1
ATOM 1821 O O . ASP A 1 242 ? 6.803 16.713 -23.462 1.00 86.19 242 ASP A O 1
ATOM 1825 N N . MET A 1 243 ? 7.732 14.673 -23.417 1.00 83.19 243 MET A N 1
ATOM 1826 C CA . MET A 1 243 ? 8.107 14.705 -22.000 1.00 83.19 243 MET A CA 1
ATOM 1827 C C . MET A 1 243 ? 9.268 15.676 -21.736 1.00 83.19 243 MET A C 1
ATOM 1829 O O . MET A 1 243 ? 10.422 15.289 -21.531 1.00 83.19 243 MET A O 1
ATOM 1833 N N . GLY A 1 244 ? 8.952 16.972 -21.712 1.00 71.88 244 GLY A N 1
ATOM 1834 C CA . GLY A 1 244 ? 9.884 18.059 -21.426 1.00 71.88 244 GLY A CA 1
ATOM 1835 C C . GLY A 1 244 ? 10.390 18.041 -19.981 1.00 71.88 244 GLY A C 1
ATOM 1836 O O . GLY A 1 244 ? 9.733 18.551 -19.075 1.00 71.88 244 GLY A O 1
ATOM 1837 N N . GLY A 1 245 ? 11.583 17.479 -19.761 1.00 74.88 245 GLY A N 1
ATOM 1838 C CA . GLY A 1 245 ? 12.287 17.513 -18.470 1.00 74.88 245 GLY A CA 1
ATOM 1839 C C . GLY A 1 245 ? 11.720 16.590 -17.384 1.00 74.88 245 GLY A C 1
ATOM 1840 O O . GLY A 1 245 ? 12.108 16.709 -16.222 1.00 74.88 245 GLY A O 1
ATOM 1841 N N . ILE A 1 246 ? 10.809 15.681 -17.741 1.00 84.31 246 ILE A N 1
ATOM 1842 C CA . ILE A 1 246 ? 10.275 14.633 -16.862 1.00 84.31 246 ILE A CA 1
ATOM 1843 C C . ILE A 1 246 ? 10.814 13.292 -17.366 1.00 84.31 246 ILE A C 1
ATOM 1845 O O . ILE A 1 246 ? 10.763 13.028 -18.564 1.00 84.31 246 ILE A O 1
ATOM 1849 N N . GLY A 1 247 ? 11.348 12.463 -16.466 1.00 87.38 247 GLY A N 1
ATOM 1850 C CA . GLY A 1 247 ? 11.908 11.158 -16.830 1.00 87.38 247 GLY A CA 1
ATOM 1851 C C . GLY A 1 247 ? 10.837 10.125 -17.180 1.00 87.38 247 GLY A C 1
ATOM 1852 O O . GLY A 1 247 ? 10.999 9.382 -18.144 1.00 87.38 247 GLY A O 1
ATOM 1853 N N . GLY A 1 248 ? 9.735 10.102 -16.430 1.00 92.19 248 GLY A N 1
ATOM 1854 C CA . GLY A 1 248 ? 8.658 9.137 -16.600 1.00 92.19 248 GLY A CA 1
ATOM 1855 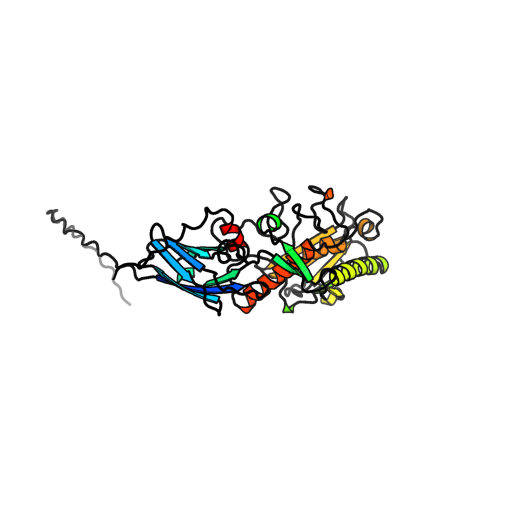C C . GLY A 1 248 ? 7.369 9.567 -15.899 1.00 92.19 248 GLY A C 1
ATOM 1856 O O . GLY A 1 248 ? 7.354 10.537 -15.138 1.00 92.19 248 GLY A O 1
ATOM 1857 N N . ILE A 1 249 ? 6.275 8.893 -16.249 1.00 93.06 249 ILE A N 1
ATOM 1858 C CA . ILE A 1 249 ? 4.977 8.986 -15.581 1.00 93.06 249 ILE A CA 1
ATOM 1859 C C . ILE A 1 249 ? 4.381 7.581 -15.527 1.00 93.06 249 ILE A C 1
ATOM 1861 O O . ILE A 1 249 ? 3.948 7.054 -16.550 1.00 93.06 249 ILE A O 1
ATOM 1865 N N . GLY A 1 250 ? 4.329 6.999 -14.335 1.00 94.50 250 GLY A N 1
ATOM 1866 C CA . GLY A 1 250 ? 3.557 5.810 -14.010 1.00 94.50 250 GLY A CA 1
ATOM 1867 C C . GLY A 1 250 ? 2.213 6.188 -13.395 1.00 94.50 250 GLY A C 1
ATOM 1868 O O . GLY A 1 250 ? 2.137 6.979 -12.451 1.00 94.50 250 GLY A O 1
ATOM 1869 N N . THR A 1 251 ? 1.133 5.615 -13.907 1.00 92.50 251 THR A N 1
ATOM 1870 C CA . THR A 1 251 ? -0.221 5.810 -13.391 1.00 92.50 251 THR A CA 1
ATOM 1871 C C . THR A 1 251 ? -0.910 4.463 -13.225 1.00 92.50 251 THR A C 1
ATOM 1873 O O . THR A 1 251 ? -0.682 3.518 -13.975 1.00 92.50 251 THR A O 1
ATOM 1876 N N . ALA A 1 252 ? -1.741 4.383 -12.190 1.00 91.75 252 ALA A N 1
ATOM 1877 C CA . ALA A 1 252 ? -2.631 3.269 -11.924 1.00 91.75 252 ALA A CA 1
ATOM 1878 C C . ALA A 1 252 ? -4.067 3.772 -12.057 1.00 91.75 252 ALA A C 1
ATOM 1880 O O . ALA A 1 252 ? -4.433 4.784 -11.450 1.00 91.75 252 ALA A O 1
ATOM 1881 N N . VAL A 1 253 ? -4.864 3.069 -12.850 1.00 88.94 253 VAL A N 1
ATOM 1882 C CA . VAL A 1 253 ? -6.281 3.338 -13.062 1.00 88.94 253 VAL A CA 1
ATOM 1883 C C . VAL A 1 253 ? -7.078 2.311 -12.274 1.00 88.94 253 VAL A C 1
ATOM 1885 O O . VAL A 1 253 ? -6.985 1.102 -12.505 1.00 88.94 253 VAL A O 1
ATOM 1888 N N . SER A 1 254 ? -7.857 2.824 -11.327 1.00 86.06 254 SER A N 1
ATOM 1889 C CA . SER A 1 254 ? -8.586 2.015 -10.359 1.00 86.06 254 SER A CA 1
ATOM 1890 C C . SER A 1 254 ? -10.093 2.124 -10.559 1.00 86.06 254 SER A C 1
ATOM 1892 O O . SER A 1 254 ? -10.628 3.227 -10.689 1.00 86.06 254 SER A O 1
ATOM 1894 N N . GLU A 1 255 ? -10.785 0.993 -10.475 1.00 82.31 255 GLU A N 1
ATOM 1895 C CA . GLU A 1 255 ? -12.233 0.915 -10.302 1.00 82.31 255 GLU A CA 1
ATOM 1896 C C . GLU A 1 255 ? -12.527 0.574 -8.835 1.00 82.31 255 GLU A C 1
ATOM 1898 O O . GLU A 1 255 ? -12.416 -0.565 -8.382 1.00 82.31 255 GLU A O 1
ATOM 1903 N N . GLY A 1 256 ? -12.847 1.599 -8.042 1.00 83.81 256 GLY A N 1
ATOM 1904 C CA . GLY A 1 256 ? -12.963 1.451 -6.591 1.00 83.81 256 GLY A CA 1
ATOM 1905 C C . GLY A 1 256 ? -11.599 1.238 -5.922 1.00 83.81 256 GLY A C 1
ATOM 1906 O O . GLY A 1 256 ? -10.734 2.115 -5.975 1.00 83.81 256 GLY A O 1
ATOM 1907 N N . GLU A 1 257 ? -11.434 0.099 -5.247 1.00 84.75 257 GLU A N 1
ATOM 1908 C CA . GLU A 1 257 ? -10.202 -0.287 -4.532 1.00 84.75 257 GLU A CA 1
ATOM 1909 C C . GLU A 1 257 ? -9.225 -1.074 -5.418 1.00 84.75 257 GLU A C 1
ATOM 1911 O O . GLU A 1 257 ? -8.103 -1.360 -4.994 1.00 84.75 257 GLU A O 1
ATOM 1916 N N . ASP A 1 258 ? -9.630 -1.412 -6.641 1.00 90.31 258 ASP A N 1
ATOM 1917 C CA . ASP A 1 258 ? -8.898 -2.332 -7.499 1.00 90.31 258 ASP A CA 1
ATOM 1918 C C . ASP A 1 258 ? -8.304 -1.614 -8.689 1.00 90.31 258 ASP A C 1
ATOM 1920 O O . ASP A 1 258 ? -9.017 -0.983 -9.466 1.00 90.31 258 ASP A O 1
ATOM 1924 N N . ILE A 1 259 ? -6.989 -1.737 -8.834 1.00 91.75 259 ILE A N 1
ATOM 1925 C CA . ILE A 1 259 ? -6.294 -1.337 -10.047 1.00 91.75 259 ILE A CA 1
ATOM 1926 C C . ILE A 1 259 ? -6.615 -2.386 -11.108 1.00 91.75 259 ILE A C 1
ATOM 1928 O O . ILE A 1 259 ? -6.361 -3.575 -10.908 1.00 91.75 259 ILE A O 1
ATOM 1932 N N . GLY A 1 260 ? -7.206 -1.935 -12.211 1.00 90.06 260 GLY A N 1
ATOM 1933 C CA . GLY A 1 260 ? -7.465 -2.768 -13.385 1.00 90.06 260 GLY A CA 1
ATOM 1934 C C . GLY A 1 260 ? -6.475 -2.506 -14.515 1.00 90.06 260 GLY A C 1
ATOM 1935 O O . GLY A 1 260 ? -6.281 -3.358 -15.374 1.00 90.06 260 GLY A O 1
ATOM 1936 N N . TYR A 1 261 ? -5.832 -1.340 -14.524 1.00 90.69 261 TYR A N 1
ATOM 1937 C CA . TYR A 1 261 ? -4.986 -0.920 -15.630 1.00 90.69 261 TYR A CA 1
ATOM 1938 C C . TYR A 1 261 ? -3.861 -0.004 -15.147 1.00 90.69 261 TYR A C 1
ATOM 1940 O O . TYR A 1 261 ? -4.059 0.812 -14.247 1.00 90.69 261 TYR A O 1
ATOM 1948 N N . GLY A 1 262 ? -2.687 -0.118 -15.762 1.00 92.62 262 GLY A N 1
ATOM 1949 C CA . GLY A 1 262 ? -1.573 0.797 -15.558 1.00 92.62 262 GLY A CA 1
ATOM 1950 C C . GLY A 1 262 ? -1.088 1.396 -16.872 1.00 92.62 262 GLY A C 1
ATOM 1951 O O . GLY A 1 262 ? -1.072 0.735 -17.911 1.00 92.62 262 GLY A O 1
ATOM 1952 N N . ASP A 1 263 ? -0.638 2.642 -16.817 1.00 91.12 263 ASP A N 1
ATOM 1953 C CA . ASP A 1 263 ? 0.112 3.264 -17.900 1.00 91.12 263 ASP A CA 1
ATOM 1954 C C . ASP A 1 263 ? 1.462 3.770 -17.425 1.00 91.12 263 ASP A C 1
ATOM 1956 O O . ASP A 1 263 ? 1.602 4.285 -16.317 1.00 91.12 263 ASP A O 1
ATOM 1960 N N . LEU A 1 264 ? 2.464 3.609 -18.281 1.00 93.56 264 LEU A N 1
ATOM 1961 C CA . LEU A 1 264 ? 3.830 3.990 -17.998 1.00 93.56 264 LEU A CA 1
ATOM 1962 C C . LEU A 1 264 ? 4.422 4.678 -19.231 1.00 93.56 264 LEU A C 1
ATOM 1964 O O . LEU A 1 264 ? 4.691 4.065 -20.264 1.00 93.56 264 LEU A O 1
ATOM 1968 N N . ARG A 1 265 ? 4.636 5.985 -19.107 1.00 92.94 265 ARG A N 1
ATOM 1969 C CA . ARG A 1 265 ? 5.241 6.836 -20.139 1.00 92.94 265 ARG A CA 1
ATOM 1970 C C . ARG A 1 265 ? 6.678 7.102 -19.757 1.00 92.94 265 ARG A C 1
ATOM 1972 O O . ARG A 1 265 ? 6.933 7.486 -18.618 1.00 92.94 265 ARG A O 1
ATOM 1979 N N . LEU A 1 266 ? 7.606 6.924 -20.686 1.00 92.94 266 LEU A N 1
ATOM 1980 C CA . LEU A 1 266 ? 9.026 7.159 -20.440 1.00 92.94 266 LEU A CA 1
ATOM 1981 C C . LEU A 1 266 ? 9.597 8.172 -21.415 1.00 92.94 266 LEU A C 1
ATOM 1983 O O . LEU A 1 266 ? 9.320 8.146 -22.613 1.00 92.94 266 LEU A O 1
ATOM 1987 N N . ASN A 1 267 ? 10.504 8.997 -20.909 1.00 91.19 267 ASN A N 1
ATOM 1988 C CA . ASN A 1 267 ? 11.444 9.720 -21.737 1.00 91.19 267 ASN A CA 1
ATOM 1989 C C . ASN A 1 267 ? 12.592 8.770 -22.119 1.00 91.19 267 ASN A C 1
ATOM 1991 O O . ASN A 1 267 ? 13.315 8.255 -21.262 1.00 91.19 267 ASN A O 1
ATOM 1995 N N . ARG A 1 268 ? 12.779 8.537 -23.423 1.00 90.06 268 ARG A N 1
ATOM 1996 C CA . ARG A 1 268 ? 13.798 7.606 -23.933 1.00 90.06 268 ARG A CA 1
ATOM 1997 C C . ARG A 1 268 ? 15.221 7.984 -23.522 1.00 90.06 268 ARG A C 1
ATOM 1999 O O . ARG A 1 268 ? 16.000 7.099 -23.175 1.00 90.06 268 ARG A O 1
ATOM 2006 N N . ALA A 1 269 ? 15.562 9.270 -23.571 1.00 87.06 269 ALA A N 1
ATOM 2007 C CA . ALA A 1 269 ? 16.894 9.743 -23.202 1.00 87.06 269 ALA A CA 1
ATOM 2008 C C . ALA A 1 269 ? 17.165 9.493 -21.708 1.00 87.06 269 ALA A C 1
ATOM 2010 O O . ALA A 1 269 ? 18.249 9.052 -21.331 1.00 87.06 269 ALA A O 1
ATOM 2011 N N . ALA A 1 270 ? 16.152 9.685 -20.857 1.00 87.44 270 ALA A N 1
ATOM 2012 C CA . ALA A 1 270 ? 16.247 9.360 -19.436 1.00 87.44 270 ALA A CA 1
ATOM 2013 C C . ALA A 1 270 ? 16.452 7.854 -19.198 1.00 87.44 270 ALA A C 1
ATOM 2015 O O . ALA A 1 270 ? 17.352 7.483 -18.447 1.00 87.44 270 ALA A O 1
ATOM 2016 N N . LEU A 1 271 ? 15.694 6.990 -19.887 1.00 87.88 271 LEU A N 1
ATOM 2017 C CA . LEU A 1 271 ? 15.835 5.530 -19.776 1.00 87.88 271 LEU A CA 1
ATOM 2018 C C . LEU A 1 271 ? 17.224 5.032 -20.209 1.00 87.88 271 LEU A C 1
ATOM 2020 O O . LEU A 1 271 ? 17.773 4.103 -19.621 1.00 87.88 271 LEU A O 1
ATOM 2024 N N . ARG A 1 272 ? 17.804 5.631 -21.252 1.00 83.25 272 ARG A N 1
ATOM 2025 C CA . ARG A 1 272 ? 19.135 5.249 -21.754 1.00 83.25 272 ARG A CA 1
ATOM 2026 C C . ARG A 1 272 ? 20.287 5.790 -20.907 1.00 83.25 272 ARG A C 1
ATOM 2028 O O . ARG A 1 272 ? 21.436 5.452 -21.177 1.00 83.25 272 ARG A O 1
ATOM 2035 N N . GLY A 1 273 ? 19.989 6.583 -19.878 1.00 74.31 273 GLY A N 1
ATOM 2036 C CA . GLY A 1 273 ? 20.995 7.209 -19.027 1.00 74.31 273 GLY A CA 1
ATOM 2037 C C . GLY A 1 273 ? 21.658 8.437 -19.653 1.00 74.31 273 GLY A C 1
ATOM 2038 O O . GLY A 1 273 ? 22.624 8.945 -19.089 1.00 74.31 273 GLY A O 1
ATOM 2039 N N . ASP A 1 274 ? 21.127 8.950 -20.770 1.00 61.88 274 ASP A N 1
ATOM 2040 C CA . ASP A 1 274 ? 21.569 10.217 -21.372 1.00 61.88 274 ASP A CA 1
ATOM 2041 C C . ASP A 1 274 ? 21.214 11.410 -20.459 1.00 61.88 274 ASP A C 1
ATOM 2043 O O . ASP A 1 274 ? 21.832 12.473 -20.518 1.00 61.88 274 ASP A O 1
ATOM 2047 N N . VAL A 1 275 ? 20.236 11.208 -19.569 1.00 62.09 275 VAL A N 1
ATOM 2048 C CA . VAL A 1 275 ? 19.910 12.074 -18.432 1.00 62.09 275 VAL A CA 1
ATOM 2049 C C . VAL A 1 275 ? 20.003 11.232 -17.160 1.00 62.09 275 VAL A C 1
ATOM 2051 O O . VAL A 1 275 ? 19.425 10.147 -17.088 1.00 62.09 275 VAL A O 1
ATOM 2054 N N . THR A 1 276 ? 20.727 11.706 -16.143 1.00 61.47 276 THR A N 1
ATOM 2055 C CA . THR A 1 276 ? 20.916 10.974 -14.881 1.00 61.47 276 THR A CA 1
ATOM 2056 C C . THR A 1 276 ? 19.591 10.805 -14.137 1.00 61.47 276 THR A C 1
ATOM 2058 O O . THR A 1 276 ? 19.188 11.680 -13.368 1.00 61.47 276 THR A O 1
ATOM 2061 N N . THR A 1 277 ? 18.941 9.658 -14.332 1.00 73.94 277 THR A N 1
ATOM 2062 C CA . THR A 1 277 ? 17.694 9.293 -13.643 1.00 73.94 277 THR A CA 1
ATOM 2063 C C . THR A 1 277 ? 17.726 7.831 -13.165 1.00 73.94 277 THR A C 1
ATOM 2065 O O . THR A 1 277 ? 16.891 7.041 -13.589 1.00 73.94 277 THR A O 1
ATOM 2068 N N . PRO A 1 278 ? 18.694 7.416 -12.317 1.00 81.44 278 PRO A N 1
ATOM 2069 C CA . PRO A 1 278 ? 18.777 6.024 -11.864 1.00 81.44 278 PRO A CA 1
ATOM 2070 C C . PRO A 1 278 ? 17.486 5.549 -11.182 1.00 81.44 278 PRO A C 1
ATOM 2072 O O . PRO A 1 278 ? 16.910 6.285 -10.371 1.00 81.44 278 PRO A O 1
ATOM 2075 N N . GLY A 1 279 ? 17.053 4.325 -11.494 1.00 91.56 279 GLY A N 1
ATOM 2076 C CA . GLY A 1 279 ? 15.816 3.745 -10.968 1.00 91.56 279 GLY A CA 1
ATOM 2077 C C . GLY A 1 279 ? 14.582 4.487 -11.464 1.00 91.56 279 GLY A C 1
ATOM 2078 O O . GLY A 1 279 ? 13.678 4.774 -10.673 1.00 91.56 279 GLY A O 1
ATOM 2079 N N . LEU A 1 280 ? 14.589 4.901 -12.732 1.00 94.88 280 LEU A N 1
ATOM 2080 C CA . LEU A 1 280 ? 13.447 5.531 -13.382 1.00 94.88 280 LEU A CA 1
ATOM 2081 C C . LEU A 1 280 ? 12.315 4.518 -13.526 1.00 94.88 280 LEU A C 1
ATOM 2083 O O . LEU A 1 280 ? 11.194 4.786 -13.112 1.00 94.88 280 LEU A O 1
ATOM 2087 N N . VAL A 1 281 ? 12.612 3.338 -14.060 1.00 96.69 281 VAL A N 1
ATOM 2088 C CA . VAL A 1 281 ? 11.594 2.314 -14.299 1.00 96.69 281 VAL A CA 1
ATOM 2089 C C . VAL A 1 281 ? 11.060 1.802 -12.974 1.00 96.69 281 VAL A C 1
ATOM 2091 O O . VAL A 1 281 ? 9.849 1.701 -12.816 1.00 96.69 281 VAL A O 1
ATOM 2094 N N . SER A 1 282 ? 11.925 1.588 -11.979 1.00 97.44 282 SER A N 1
ATOM 2095 C CA . SER A 1 282 ? 11.477 1.189 -10.643 1.00 97.44 282 SER A CA 1
ATOM 2096 C C . SER A 1 282 ? 10.568 2.245 -9.991 1.00 97.44 282 SER A C 1
ATOM 2098 O O . SER A 1 282 ? 9.574 1.892 -9.360 1.00 97.44 282 SER A O 1
ATOM 2100 N N . HIS A 1 283 ? 10.874 3.539 -10.169 1.00 97.56 283 HIS A N 1
ATOM 2101 C CA . HIS A 1 283 ? 10.034 4.649 -9.697 1.00 97.56 283 HIS A CA 1
ATOM 2102 C C . HIS A 1 283 ? 8.647 4.612 -10.342 1.00 97.56 283 HIS A C 1
ATOM 2104 O O . HIS A 1 283 ? 7.637 4.609 -9.638 1.00 97.56 283 HIS A O 1
ATOM 2110 N N . GLU A 1 284 ? 8.593 4.548 -11.673 1.00 97.56 284 GLU A N 1
ATOM 2111 C CA . GLU A 1 284 ? 7.316 4.566 -12.381 1.00 97.56 284 GLU A CA 1
ATOM 2112 C C . GLU A 1 284 ? 6.513 3.276 -12.164 1.00 97.56 284 GLU A C 1
ATOM 2114 O O . GLU A 1 284 ? 5.295 3.332 -12.006 1.00 97.56 284 GLU A O 1
ATOM 2119 N N . LEU A 1 285 ? 7.164 2.113 -12.072 1.00 98.19 285 LEU A N 1
ATOM 2120 C CA . LEU A 1 285 ? 6.483 0.850 -11.786 1.00 98.19 285 LEU A CA 1
ATOM 2121 C C . LEU A 1 285 ? 5.837 0.849 -10.398 1.00 98.19 285 LEU A C 1
ATOM 2123 O O . LEU A 1 285 ? 4.682 0.440 -10.281 1.00 98.19 285 LEU A O 1
ATOM 2127 N N . LEU A 1 286 ? 6.489 1.388 -9.361 1.00 98.00 286 LEU A N 1
ATOM 2128 C CA . LEU A 1 286 ? 5.835 1.552 -8.054 1.00 98.00 286 LEU A CA 1
ATOM 2129 C C . LEU A 1 286 ? 4.580 2.436 -8.145 1.00 98.00 286 LEU A C 1
ATOM 2131 O O . LEU A 1 286 ? 3.585 2.165 -7.468 1.00 98.00 286 LEU A O 1
ATOM 2135 N N . HIS A 1 287 ? 4.566 3.446 -9.018 1.00 97.38 287 HIS A N 1
ATOM 2136 C CA . HIS A 1 287 ? 3.348 4.212 -9.273 1.00 97.38 287 HIS A CA 1
ATOM 2137 C C . HIS A 1 287 ? 2.247 3.397 -9.953 1.00 97.38 287 HIS A C 1
ATOM 2139 O O . HIS A 1 287 ? 1.084 3.538 -9.568 1.00 97.38 287 HIS A O 1
ATOM 2145 N N . THR A 1 288 ? 2.591 2.519 -10.900 1.00 96.88 288 THR A 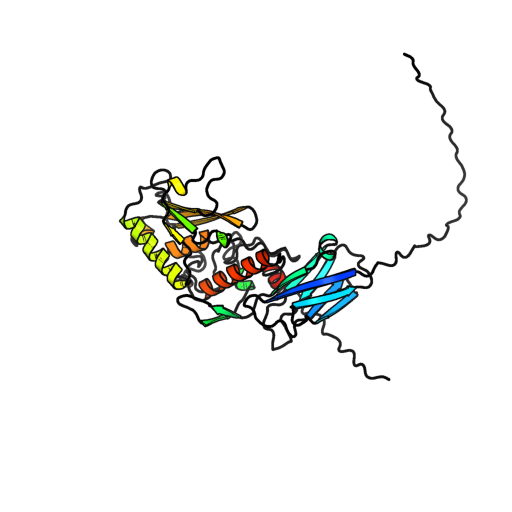N 1
ATOM 2146 C CA . THR A 1 288 ? 1.620 1.590 -11.512 1.00 96.88 288 THR A CA 1
ATOM 2147 C C . THR A 1 288 ? 1.091 0.547 -10.524 1.00 96.88 288 THR A C 1
ATOM 2149 O O . THR A 1 288 ? -0.023 0.059 -10.687 1.00 96.88 288 THR A O 1
ATOM 2152 N N . LEU A 1 289 ? 1.833 0.246 -9.453 1.00 96.75 289 LEU A N 1
ATOM 2153 C CA . LEU A 1 289 ? 1.375 -0.606 -8.349 1.00 96.75 289 LEU A CA 1
ATOM 2154 C C . LEU A 1 289 ? 0.473 0.127 -7.340 1.00 96.75 289 LEU A C 1
ATOM 2156 O O . LEU A 1 289 ? -0.070 -0.508 -6.438 1.00 96.75 289 LEU A O 1
ATOM 2160 N N . GLY A 1 290 ? 0.274 1.440 -7.501 1.00 94.88 290 GLY A N 1
ATOM 2161 C CA . GLY A 1 290 ? -0.616 2.244 -6.660 1.00 94.88 290 GLY A CA 1
ATOM 2162 C C . GLY A 1 290 ? 0.082 3.074 -5.582 1.00 94.88 290 GLY A C 1
ATOM 2163 O O . GLY A 1 290 ? -0.601 3.727 -4.793 1.00 94.88 290 GLY A O 1
ATOM 2164 N N . PHE A 1 291 ? 1.416 3.120 -5.549 1.00 96.12 291 PHE A N 1
ATOM 2165 C CA . PHE A 1 291 ? 2.162 3.906 -4.559 1.00 96.12 291 PHE A CA 1
ATOM 2166 C C . PHE A 1 291 ? 2.411 5.335 -5.047 1.00 96.12 291 PHE A C 1
ATOM 2168 O O . PHE A 1 291 ? 2.583 5.592 -6.237 1.00 96.12 291 PHE A O 1
ATOM 2175 N N . GLY A 1 292 ? 2.331 6.321 -4.158 1.00 95.25 292 GLY A N 1
ATOM 2176 C CA . GLY A 1 292 ? 2.609 7.729 -4.456 1.00 95.25 292 GLY A CA 1
ATOM 2177 C C . GLY A 1 292 ? 4.052 8.126 -4.150 1.00 95.25 292 GLY A C 1
ATOM 2178 O O . GLY A 1 292 ? 4.896 7.283 -3.858 1.00 95.25 292 GLY A O 1
ATOM 2179 N N . HIS A 1 293 ? 4.339 9.427 -4.212 1.00 95.44 293 HIS A N 1
ATOM 2180 C CA . HIS A 1 293 ? 5.634 9.956 -3.785 1.00 95.44 293 HIS A CA 1
ATOM 2181 C C . HIS A 1 293 ? 5.747 10.046 -2.262 1.00 95.44 293 HIS A C 1
ATOM 2183 O O . HIS A 1 293 ? 4.751 10.149 -1.548 1.00 95.44 293 HIS A O 1
ATOM 2189 N N . THR A 1 294 ? 6.979 10.104 -1.761 1.00 95.00 294 THR A N 1
ATOM 2190 C CA . THR A 1 294 ? 7.273 10.377 -0.347 1.00 95.00 294 THR A CA 1
ATOM 2191 C C . THR A 1 294 ? 8.361 11.437 -0.196 1.00 95.00 294 THR A C 1
ATOM 2193 O O . THR A 1 294 ? 9.231 11.585 -1.047 1.00 95.00 294 THR A O 1
ATOM 2196 N N . CYS A 1 295 ? 8.322 12.177 0.909 1.00 95.75 295 CYS A N 1
ATOM 2197 C CA . CYS A 1 295 ? 9.468 12.944 1.413 1.00 95.75 295 CYS A CA 1
ATOM 2198 C C . CYS A 1 295 ? 9.801 12.571 2.855 1.00 95.75 295 CYS A C 1
ATOM 2200 O O . CYS A 1 295 ? 10.497 13.304 3.556 1.00 95.75 295 CYS A O 1
ATOM 2202 N N . ALA A 1 296 ? 9.256 11.454 3.330 1.00 95.06 296 ALA A N 1
ATOM 2203 C CA . ALA A 1 296 ? 9.440 11.060 4.703 1.00 95.06 296 ALA A CA 1
ATOM 2204 C C . ALA A 1 296 ? 10.721 10.247 4.890 1.00 95.06 296 ALA A C 1
ATOM 2206 O O . ALA A 1 296 ? 11.362 10.433 5.917 1.00 95.06 296 ALA A O 1
ATOM 2207 N N . TRP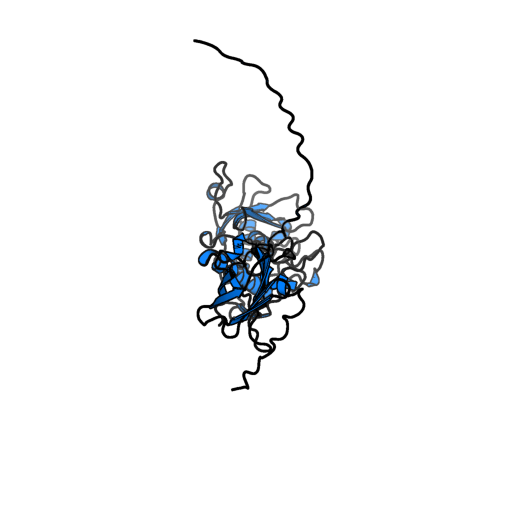 A 1 297 ? 11.125 9.404 3.939 1.00 97.56 297 TRP A N 1
ATOM 2208 C CA . TRP A 1 297 ? 12.340 8.578 3.997 1.00 97.56 297 TRP A CA 1
ATOM 2209 C C . TRP A 1 297 ? 13.080 8.588 2.656 1.00 97.56 297 TRP A C 1
ATOM 2211 O O . TRP A 1 297 ? 12.584 9.125 1.665 1.00 97.56 297 TRP A O 1
ATOM 2221 N N . ARG A 1 298 ? 14.288 8.014 2.637 1.00 97.75 298 ARG A N 1
ATOM 2222 C CA . ARG A 1 298 ? 15.064 7.846 1.406 1.00 97.75 298 ARG A CA 1
ATOM 2223 C C . ARG A 1 298 ? 14.403 6.769 0.546 1.00 97.75 298 ARG A C 1
ATOM 2225 O O . ARG A 1 298 ? 14.310 5.631 0.989 1.00 97.75 298 ARG A O 1
ATOM 2232 N N . SER A 1 299 ? 13.970 7.122 -0.658 1.00 97.81 299 SER A N 1
ATOM 2233 C CA . SER A 1 299 ? 13.065 6.301 -1.468 1.00 97.81 299 SER A CA 1
ATOM 2234 C C . SER A 1 299 ? 13.373 6.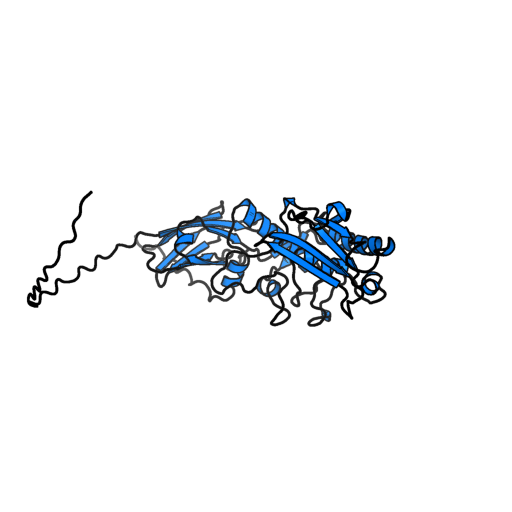406 -2.958 1.00 97.81 299 SER A C 1
ATOM 2236 O O . SER A 1 299 ? 13.817 7.455 -3.444 1.00 97.81 299 SER A O 1
ATOM 2238 N N . VAL A 1 300 ? 13.092 5.338 -3.705 1.00 97.50 300 VAL A N 1
ATOM 2239 C CA . VAL A 1 300 ? 13.084 5.387 -5.173 1.00 97.50 300 VAL A CA 1
ATOM 2240 C C . VAL A 1 300 ? 11.946 6.277 -5.686 1.00 97.50 300 VAL A C 1
ATOM 2242 O O . VAL A 1 300 ? 12.109 6.958 -6.688 1.00 97.50 300 VAL A O 1
ATOM 2245 N N . VAL A 1 301 ? 10.839 6.398 -4.950 1.00 96.75 301 VAL A N 1
ATOM 2246 C CA . VAL A 1 301 ? 9.717 7.311 -5.247 1.00 96.75 301 VAL A CA 1
ATOM 2247 C C . VAL A 1 301 ? 9.772 8.606 -4.435 1.00 96.75 301 VAL A C 1
ATOM 2249 O O . VAL A 1 301 ? 8.747 9.231 -4.159 1.00 96.75 301 VAL A O 1
ATOM 2252 N N . ALA A 1 302 ? 10.968 9.054 -4.043 1.00 95.44 302 ALA A N 1
ATOM 2253 C CA . ALA A 1 302 ? 11.107 10.377 -3.444 1.00 95.44 302 ALA A CA 1
ATOM 2254 C C . ALA A 1 302 ? 10.671 11.476 -4.433 1.00 95.44 302 ALA A C 1
ATOM 2256 O O . ALA A 1 302 ? 11.042 11.433 -5.611 1.00 95.44 302 ALA A O 1
ATOM 2257 N N . ASP A 1 303 ? 9.923 12.482 -3.965 1.00 92.00 303 ASP A N 1
ATOM 2258 C CA . ASP A 1 303 ? 9.550 13.631 -4.804 1.00 92.00 303 ASP A CA 1
ATOM 2259 C C . ASP A 1 303 ? 10.802 14.467 -5.114 1.00 92.00 303 ASP A C 1
ATOM 2261 O O . ASP A 1 303 ? 11.264 15.277 -4.306 1.00 92.00 303 ASP A O 1
ATOM 2265 N N . VAL A 1 304 ? 11.356 14.292 -6.314 1.00 89.88 304 VAL A N 1
ATOM 2266 C CA . VAL A 1 304 ? 12.602 14.948 -6.741 1.00 89.88 304 VAL A CA 1
ATOM 2267 C C . VAL A 1 304 ? 12.504 16.475 -6.808 1.00 89.88 304 VAL A C 1
ATOM 2269 O O . VAL A 1 304 ? 13.529 17.152 -6.769 1.00 89.88 304 VAL A O 1
ATOM 2272 N N . ARG A 1 305 ? 11.297 17.050 -6.887 1.00 88.88 305 ARG A N 1
ATOM 2273 C CA . ARG A 1 305 ? 11.102 18.508 -6.906 1.00 88.88 305 ARG A CA 1
ATOM 2274 C C . ARG A 1 305 ? 11.088 19.098 -5.499 1.00 88.88 305 ARG A C 1
ATOM 2276 O O . ARG A 1 305 ? 11.364 20.285 -5.338 1.00 88.88 305 ARG A O 1
ATOM 2283 N N . ARG A 1 306 ? 10.731 18.303 -4.486 1.00 90.94 306 ARG A N 1
ATOM 2284 C CA . ARG A 1 306 ? 10.536 18.763 -3.099 1.00 90.94 306 ARG A CA 1
ATOM 2285 C C . ARG A 1 306 ? 11.617 18.276 -2.145 1.00 90.94 306 ARG A C 1
ATOM 2287 O O . ARG A 1 306 ? 12.056 19.034 -1.285 1.00 90.94 306 ARG A O 1
ATOM 2294 N N . CYS A 1 307 ? 12.061 17.040 -2.308 1.00 93.00 307 CYS A N 1
ATOM 2295 C CA . CYS A 1 307 ? 13.047 16.385 -1.460 1.00 93.00 307 CYS A CA 1
ATOM 2296 C C . CYS A 1 307 ? 14.078 15.594 -2.290 1.00 93.00 307 CYS A C 1
ATOM 2298 O O . CYS A 1 307 ? 14.266 14.397 -2.068 1.00 93.00 307 CYS A O 1
ATOM 2300 N N . PRO A 1 308 ? 14.818 16.247 -3.212 1.00 92.56 308 PRO A N 1
ATOM 2301 C CA . PRO A 1 308 ? 15.787 15.568 -4.082 1.00 92.56 308 PRO A CA 1
ATOM 2302 C C . PRO A 1 308 ? 16.881 14.811 -3.316 1.00 92.56 308 PRO A C 1
ATOM 2304 O O . PRO A 1 308 ? 17.371 13.790 -3.787 1.00 92.56 308 PRO A O 1
ATOM 2307 N N . TYR A 1 309 ? 17.237 15.268 -2.112 1.00 93.38 309 TYR A N 1
ATOM 2308 C CA . TYR A 1 309 ? 18.231 14.626 -1.244 1.00 93.38 309 TYR A CA 1
ATOM 2309 C C . TYR A 1 309 ? 17.781 13.265 -0.681 1.00 93.38 309 TYR A C 1
ATOM 2311 O O . TYR A 1 309 ? 18.608 12.525 -0.153 1.00 93.38 309 TYR A O 1
ATOM 2319 N N . LEU A 1 310 ? 16.491 12.927 -0.788 1.00 95.50 310 LEU A N 1
ATOM 2320 C CA . LEU A 1 310 ? 15.944 11.626 -0.400 1.00 95.50 310 LEU A CA 1
ATOM 2321 C C . LEU A 1 310 ? 15.845 10.647 -1.574 1.00 95.50 310 LEU A C 1
ATOM 2323 O O . LEU A 1 310 ? 15.448 9.503 -1.362 1.00 95.50 310 LEU A O 1
ATOM 2327 N N . ARG A 1 311 ? 16.210 11.043 -2.799 1.00 94.81 311 ARG A N 1
ATOM 2328 C CA . ARG A 1 311 ? 16.161 10.138 -3.952 1.00 94.81 311 ARG A CA 1
ATOM 2329 C C . ARG A 1 311 ? 17.177 9.007 -3.788 1.00 94.81 311 ARG A C 1
ATOM 2331 O O . ARG A 1 311 ? 18.378 9.235 -3.634 1.00 94.81 311 ARG A O 1
ATOM 2338 N N . ALA A 1 312 ? 16.690 7.774 -3.834 1.00 96.00 312 ALA A N 1
ATOM 2339 C CA . ALA A 1 312 ? 17.504 6.575 -4.009 1.00 96.00 312 ALA A CA 1
ATOM 2340 C C . ALA A 1 312 ? 17.555 6.185 -5.490 1.00 96.00 312 ALA A C 1
ATOM 2342 O O . ALA A 1 312 ? 16.653 6.542 -6.236 1.00 96.00 312 ALA A O 1
ATOM 2343 N N . SER A 1 313 ? 18.583 5.456 -5.920 1.00 94.44 313 SER A N 1
ATOM 2344 C CA . SER A 1 313 ? 18.690 4.922 -7.288 1.00 94.44 313 SER A CA 1
ATOM 2345 C C . SER A 1 313 ? 17.926 3.613 -7.499 1.00 94.44 313 SER A C 1
ATOM 2347 O O . SER A 1 313 ? 17.806 3.166 -8.627 1.00 94.44 313 SER A O 1
ATOM 2349 N N . SER A 1 314 ? 17.446 2.996 -6.423 1.00 96.12 314 SER A N 1
ATOM 2350 C CA . SER A 1 314 ? 16.704 1.735 -6.397 1.00 96.12 314 SER A CA 1
ATOM 2351 C C . SER A 1 314 ? 15.790 1.725 -5.169 1.00 96.12 314 SER A C 1
ATOM 2353 O O . SER A 1 314 ? 15.944 2.581 -4.286 1.00 96.12 314 SER A O 1
ATOM 2355 N N . ALA A 1 315 ? 14.813 0.813 -5.136 1.00 98.06 315 ALA A N 1
ATOM 2356 C CA . ALA A 1 315 ? 13.904 0.673 -3.999 1.00 98.06 315 ALA A CA 1
ATOM 2357 C C . ALA A 1 315 ? 14.695 0.409 -2.709 1.00 98.06 315 ALA A C 1
ATOM 2359 O O . ALA A 1 315 ? 15.640 -0.381 -2.699 1.00 98.06 315 ALA A O 1
ATOM 2360 N N . THR A 1 316 ? 14.341 1.112 -1.635 1.00 98.50 316 THR A N 1
ATOM 2361 C CA . THR A 1 316 ? 14.993 0.977 -0.325 1.00 98.50 316 THR A CA 1
ATOM 2362 C C . THR A 1 316 ? 14.246 0.000 0.580 1.00 98.50 316 THR A C 1
ATOM 2364 O O . THR A 1 316 ? 13.144 -0.433 0.259 1.00 98.50 316 THR A O 1
ATOM 2367 N N . GLU A 1 317 ? 14.826 -0.339 1.735 1.00 98.44 317 GLU A N 1
ATOM 2368 C CA . GLU A 1 317 ? 14.169 -1.218 2.715 1.00 98.44 317 GLU A CA 1
ATOM 2369 C C . GLU A 1 317 ? 12.820 -0.662 3.198 1.00 98.44 317 GLU A C 1
ATOM 2371 O O . GLU A 1 317 ? 11.864 -1.421 3.328 1.00 98.44 317 GLU A O 1
ATOM 2376 N N . ASP A 1 318 ? 12.703 0.660 3.381 1.00 98.62 318 ASP A N 1
ATOM 2377 C CA . ASP A 1 318 ? 11.423 1.303 3.681 1.00 98.62 318 ASP A CA 1
ATOM 2378 C C . ASP A 1 318 ? 10.431 1.089 2.523 1.00 98.62 318 ASP A C 1
ATOM 2380 O O . ASP A 1 318 ? 9.299 0.675 2.764 1.00 98.62 318 ASP A O 1
ATOM 2384 N N . ASP A 1 319 ? 10.841 1.318 1.267 1.00 98.62 319 ASP A N 1
ATOM 2385 C CA . ASP A 1 319 ? 9.960 1.117 0.106 1.00 98.62 319 ASP A CA 1
ATOM 2386 C C . ASP A 1 319 ? 9.407 -0.318 0.078 1.00 98.62 319 ASP A C 1
ATOM 2388 O O . ASP A 1 319 ? 8.196 -0.499 -0.038 1.00 98.62 319 ASP A O 1
ATOM 2392 N N . VAL A 1 320 ? 10.268 -1.327 0.261 1.00 98.75 320 VAL A N 1
ATOM 2393 C CA . VAL A 1 320 ? 9.863 -2.743 0.291 1.00 98.75 320 VAL A CA 1
ATOM 2394 C C . VAL A 1 320 ? 8.931 -3.035 1.466 1.00 98.75 320 VAL A C 1
ATOM 2396 O O . VAL A 1 320 ? 7.866 -3.615 1.264 1.00 98.75 320 VAL A O 1
ATOM 2399 N N . ALA A 1 321 ? 9.267 -2.586 2.679 1.00 98.62 321 ALA A N 1
ATOM 2400 C CA . ALA A 1 321 ? 8.451 -2.841 3.864 1.00 98.62 321 ALA A CA 1
ATOM 2401 C C . ALA A 1 321 ? 7.033 -2.263 3.742 1.00 98.62 321 ALA A C 1
ATOM 2403 O O . ALA A 1 321 ? 6.061 -2.930 4.097 1.00 98.62 321 ALA A O 1
ATOM 2404 N N . TYR A 1 322 ? 6.881 -1.040 3.217 1.00 98.19 322 TYR A N 1
ATOM 2405 C CA . TYR A 1 322 ? 5.552 -0.451 3.023 1.00 98.19 322 TYR A CA 1
ATOM 2406 C C . TYR A 1 322 ? 4.790 -1.078 1.846 1.00 98.19 322 TYR A C 1
ATOM 2408 O O . TYR A 1 322 ? 3.560 -1.128 1.905 1.00 98.19 322 TYR A O 1
ATOM 2416 N N . VAL A 1 323 ? 5.475 -1.575 0.808 1.00 98.06 323 VAL A N 1
ATOM 2417 C CA . VAL A 1 323 ? 4.842 -2.345 -0.280 1.00 98.06 323 VAL A CA 1
ATOM 2418 C C . VAL A 1 323 ? 4.303 -3.679 0.241 1.00 98.06 323 VAL A C 1
ATOM 2420 O O . VAL A 1 323 ? 3.126 -3.974 0.030 1.00 98.06 323 VAL A O 1
ATOM 2423 N N . GLU A 1 324 ? 5.116 -4.453 0.966 1.00 98.06 324 GLU A N 1
ATOM 2424 C CA . GLU A 1 324 ? 4.696 -5.730 1.558 1.00 98.06 324 GLU A CA 1
ATOM 2425 C C . GLU A 1 324 ? 3.553 -5.541 2.563 1.00 98.06 324 GLU A C 1
ATOM 2427 O O . GLU A 1 324 ? 2.541 -6.238 2.484 1.00 98.06 324 GLU A O 1
ATOM 2432 N N . LEU A 1 325 ? 3.657 -4.549 3.457 1.00 97.56 325 LEU A N 1
ATOM 2433 C CA . LEU A 1 325 ? 2.601 -4.235 4.423 1.00 97.56 325 LEU A CA 1
ATOM 2434 C C . LEU A 1 325 ? 1.278 -3.880 3.726 1.00 97.56 325 LEU A C 1
ATOM 2436 O O . LEU A 1 325 ? 0.207 -4.305 4.160 1.00 97.56 325 LEU A O 1
ATOM 2440 N N . ALA A 1 326 ? 1.334 -3.097 2.645 1.00 96.06 326 ALA A N 1
ATOM 2441 C CA . ALA A 1 326 ? 0.154 -2.756 1.858 1.00 96.06 326 ALA A CA 1
ATOM 2442 C C . ALA A 1 326 ? -0.468 -3.994 1.192 1.00 96.06 326 ALA A C 1
ATOM 2444 O O . ALA A 1 326 ? -1.692 -4.145 1.212 1.00 96.06 326 ALA A O 1
ATOM 2445 N N . ALA A 1 327 ? 0.357 -4.883 0.633 1.00 95.56 327 ALA A N 1
ATOM 2446 C CA . ALA A 1 327 ? -0.099 -6.131 0.029 1.00 95.56 327 ALA A CA 1
ATOM 2447 C C . ALA A 1 327 ? -0.767 -7.056 1.062 1.00 95.56 327 ALA A C 1
ATOM 2449 O O . ALA A 1 327 ? -1.877 -7.531 0.820 1.00 95.56 327 ALA A O 1
ATOM 2450 N N . GLU A 1 328 ? -0.150 -7.228 2.234 1.00 95.62 328 GLU A N 1
ATOM 2451 C CA . GLU A 1 328 ? -0.696 -8.019 3.344 1.00 95.62 328 GLU A CA 1
ATOM 2452 C C . GLU A 1 328 ? -2.050 -7.471 3.803 1.00 95.62 328 GLU A C 1
ATOM 2454 O O . GLU A 1 328 ? -3.045 -8.195 3.844 1.00 95.62 328 GLU A O 1
ATOM 2459 N N . ILE A 1 329 ? -2.129 -6.168 4.094 1.00 94.62 329 ILE A N 1
ATOM 2460 C CA . ILE A 1 329 ? -3.379 -5.542 4.538 1.00 94.62 329 ILE A CA 1
ATOM 2461 C C . ILE A 1 329 ? -4.472 -5.729 3.485 1.00 94.62 329 ILE A C 1
ATOM 2463 O O . ILE A 1 329 ? -5.597 -6.085 3.833 1.00 94.62 329 ILE A O 1
ATOM 2467 N N . ARG A 1 330 ? -4.166 -5.536 2.196 1.00 92.38 330 ARG A N 1
ATOM 2468 C CA . ARG A 1 330 ? -5.139 -5.773 1.119 1.00 92.38 330 ARG A CA 1
ATOM 2469 C C . ARG A 1 330 ? -5.598 -7.226 1.065 1.00 92.38 330 ARG A C 1
ATOM 2471 O O . ARG A 1 330 ? -6.794 -7.457 0.879 1.00 92.38 330 ARG A O 1
ATOM 2478 N N . SER A 1 331 ? -4.682 -8.178 1.230 1.00 92.12 331 SER A N 1
ATOM 2479 C CA . SER A 1 331 ? -5.017 -9.602 1.284 1.00 92.12 331 SER A CA 1
ATOM 2480 C C . SER A 1 331 ? -5.999 -9.881 2.422 1.00 92.12 331 SER A C 1
ATOM 2482 O O . SER A 1 331 ? -7.100 -10.380 2.189 1.00 92.12 331 SER A O 1
ATOM 2484 N N . LEU A 1 332 ? -5.681 -9.420 3.635 1.00 92.25 332 LEU A N 1
ATOM 2485 C CA . LEU A 1 332 ? -6.527 -9.595 4.817 1.00 92.25 332 LEU A CA 1
ATOM 2486 C C . LEU A 1 332 ? -7.908 -8.944 4.658 1.00 92.25 332 LEU A C 1
ATOM 2488 O O . LEU A 1 332 ? -8.920 -9.559 4.998 1.00 92.25 332 LEU A O 1
ATOM 2492 N N . LEU A 1 333 ? -7.976 -7.728 4.104 1.00 88.62 333 LEU A N 1
ATOM 2493 C CA . LEU A 1 333 ? -9.246 -7.041 3.842 1.00 88.62 333 LEU A CA 1
ATOM 2494 C C . LEU A 1 333 ? -10.123 -7.822 2.847 1.00 88.62 333 LEU A C 1
ATOM 2496 O O . LEU A 1 333 ? -11.341 -7.878 3.010 1.00 88.62 333 LEU A O 1
ATOM 2500 N N . ARG A 1 334 ? -9.528 -8.472 1.842 1.00 87.31 334 ARG A N 1
ATOM 2501 C CA . ARG A 1 334 ? -10.268 -9.275 0.856 1.00 87.31 334 ARG A CA 1
ATOM 2502 C C . ARG A 1 334 ? -10.687 -10.637 1.389 1.00 87.31 334 ARG A C 1
ATOM 2504 O O . ARG A 1 334 ? -11.857 -10.989 1.281 1.00 87.31 334 ARG A O 1
ATOM 2511 N N . GLU A 1 335 ? -9.746 -11.395 1.942 1.00 87.00 335 GLU A N 1
ATOM 2512 C CA . GLU A 1 335 ? -9.961 -12.778 2.378 1.00 87.00 335 GLU A CA 1
ATOM 2513 C C . GLU A 1 335 ? -10.899 -12.879 3.575 1.00 87.00 335 GLU A C 1
ATOM 2515 O O . GLU A 1 335 ? -11.619 -13.868 3.724 1.00 87.00 335 GLU A O 1
ATOM 2520 N N . ARG A 1 336 ? -10.873 -11.873 4.454 1.00 81.94 336 ARG A N 1
ATOM 2521 C CA . ARG A 1 336 ? -11.706 -11.863 5.657 1.00 81.94 336 ARG A CA 1
ATOM 2522 C C . ARG A 1 336 ? -12.989 -11.063 5.485 1.00 81.94 336 ARG A C 1
ATOM 2524 O O . ARG A 1 336 ? -13.948 -11.353 6.180 1.00 81.94 336 ARG A O 1
ATOM 2531 N N . HIS A 1 337 ? -13.071 -10.222 4.450 1.00 76.38 337 HIS A N 1
ATOM 2532 C CA . HIS A 1 337 ? -14.045 -9.130 4.340 1.00 76.38 337 HIS A CA 1
ATOM 2533 C C . HIS A 1 337 ? -13.783 -8.004 5.351 1.00 76.38 337 HIS A C 1
ATOM 2535 O O . HIS A 1 337 ? -14.705 -7.287 5.765 1.00 76.38 337 HIS A O 1
ATOM 2541 N N . GLY A 1 338 ? -12.500 -7.817 5.681 1.00 74.81 338 GLY A N 1
ATOM 2542 C CA . GLY A 1 338 ? -12.016 -6.747 6.529 1.00 74.81 338 GLY A CA 1
ATOM 2543 C C . GLY A 1 338 ? -12.409 -5.384 5.972 1.00 74.81 338 GLY A C 1
ATOM 2544 O O . GLY A 1 338 ? -12.486 -5.173 4.760 1.00 74.81 338 GLY A O 1
ATOM 2545 N N . ARG A 1 339 ? -12.680 -4.432 6.867 1.00 81.19 339 ARG A N 1
ATOM 2546 C CA . ARG A 1 339 ? -13.156 -3.094 6.468 1.00 81.19 339 ARG A CA 1
ATOM 2547 C C . ARG A 1 339 ? -12.269 -1.963 6.953 1.00 81.19 339 ARG A C 1
ATOM 2549 O O . ARG A 1 339 ? -12.291 -0.883 6.363 1.00 81.19 339 ARG A O 1
ATOM 2556 N N . TRP A 1 340 ? -11.538 -2.194 8.034 1.00 89.69 340 TRP A N 1
ATOM 2557 C CA . TRP A 1 340 ? -10.882 -1.141 8.793 1.00 89.69 340 TRP A CA 1
ATOM 2558 C C . TRP A 1 340 ? -9.419 -1.505 8.997 1.00 89.69 340 TRP A C 1
ATOM 2560 O O . TRP A 1 340 ? -9.140 -2.545 9.580 1.00 89.69 340 TRP A O 1
ATOM 2570 N N . ALA A 1 341 ? -8.498 -0.674 8.518 1.00 91.56 341 ALA A N 1
ATOM 2571 C CA . ALA A 1 341 ? -7.064 -0.885 8.679 1.00 91.56 341 ALA A CA 1
ATOM 2572 C C . ALA A 1 341 ? -6.328 0.456 8.849 1.00 91.56 341 ALA A C 1
ATOM 2574 O O . ALA A 1 341 ? -6.432 1.106 9.891 1.00 91.56 341 ALA A O 1
ATOM 2575 N N . LEU A 1 342 ? -5.614 0.899 7.811 1.00 90.50 342 LEU A N 1
ATOM 2576 C CA . LEU A 1 342 ? -4.685 2.029 7.839 1.00 90.50 342 LEU A CA 1
ATOM 2577 C C . LEU A 1 342 ? -5.327 3.346 8.299 1.00 90.50 342 LEU A C 1
ATOM 2579 O O . LEU A 1 342 ? -4.747 4.071 9.100 1.00 90.50 342 LEU A O 1
ATOM 2583 N N . GLU A 1 343 ? -6.524 3.661 7.817 1.00 87.06 343 GLU A N 1
ATOM 2584 C CA . GLU A 1 343 ? -7.244 4.898 8.120 1.00 87.06 343 GLU A CA 1
ATOM 2585 C C . GLU A 1 343 ? -7.814 4.883 9.533 1.00 87.06 343 GLU A C 1
ATOM 2587 O O . GLU A 1 343 ? -7.838 5.926 10.181 1.00 87.06 343 GLU A O 1
ATOM 2592 N N . ALA A 1 344 ? -8.232 3.714 10.030 1.00 89.62 344 ALA A N 1
ATOM 2593 C CA . ALA A 1 344 ? -8.631 3.563 11.424 1.00 89.62 344 ALA A CA 1
ATOM 2594 C C . ALA A 1 344 ? -7.420 3.765 12.344 1.00 89.62 344 ALA A C 1
ATOM 2596 O O . ALA A 1 344 ? -7.521 4.470 13.348 1.00 89.62 344 ALA A O 1
ATOM 2597 N N . ALA A 1 345 ? -6.261 3.218 11.967 1.00 91.50 345 ALA A N 1
ATOM 2598 C CA . ALA A 1 345 ? -5.019 3.426 12.698 1.00 91.50 345 ALA A CA 1
ATOM 2599 C C . ALA A 1 345 ? -4.571 4.896 12.682 1.00 91.50 345 ALA A C 1
ATOM 2601 O O . ALA A 1 345 ? -4.260 5.474 13.721 1.00 91.50 345 ALA A O 1
ATOM 2602 N N . LEU A 1 346 ? -4.620 5.547 11.518 1.00 88.06 346 LEU A N 1
ATOM 2603 C CA . LEU A 1 346 ? -4.292 6.964 11.384 1.00 88.06 346 LEU A CA 1
ATOM 2604 C C . LEU A 1 346 ? -5.262 7.851 12.184 1.00 88.06 346 LEU A C 1
ATOM 2606 O O . LEU A 1 346 ? -4.822 8.762 12.879 1.00 88.06 346 LEU A O 1
ATOM 2610 N N . ALA A 1 347 ? -6.564 7.547 12.169 1.00 86.94 347 ALA A N 1
ATOM 2611 C CA . ALA A 1 347 ? -7.575 8.289 12.924 1.00 86.94 347 ALA A CA 1
ATOM 2612 C C . ALA A 1 347 ? -7.381 8.212 14.447 1.00 86.94 347 ALA A C 1
ATOM 2614 O O . ALA A 1 347 ? -7.897 9.075 15.163 1.00 86.94 347 ALA A O 1
ATOM 2615 N N . ALA A 1 348 ? -6.678 7.195 14.954 1.00 88.31 348 ALA A N 1
ATOM 2616 C CA . ALA A 1 348 ? -6.320 7.087 16.364 1.00 88.31 348 ALA A CA 1
ATOM 2617 C C . ALA A 1 348 ? -5.129 7.983 16.745 1.00 88.31 348 ALA A C 1
ATOM 2619 O O . ALA A 1 348 ? -5.029 8.402 17.893 1.00 88.31 348 ALA A O 1
ATOM 2620 N N . MET A 1 349 ? -4.250 8.328 15.800 1.00 82.69 349 MET A N 1
ATOM 2621 C CA . MET A 1 349 ? -3.042 9.119 16.083 1.00 82.69 349 MET A CA 1
ATOM 2622 C C . MET A 1 349 ? -3.349 10.573 16.462 1.00 82.69 349 MET A C 1
ATOM 2624 O O . MET A 1 349 ? -2.608 11.170 17.238 1.00 82.69 349 MET A O 1
ATOM 2628 N N . ASP A 1 350 ? -4.455 11.122 15.954 1.00 65.44 350 ASP A N 1
ATOM 2629 C CA . ASP A 1 350 ? -4.889 12.501 16.221 1.00 65.44 350 ASP A CA 1
ATOM 2630 C C . ASP A 1 350 ? -5.767 12.637 17.483 1.00 65.44 350 ASP A C 1
ATOM 2632 O O . ASP A 1 350 ? -6.177 13.742 17.848 1.00 65.44 350 ASP A O 1
ATOM 2636 N N . ALA A 1 351 ? -6.108 11.529 18.148 1.00 52.59 351 ALA A N 1
ATOM 2637 C CA . ALA A 1 351 ? -7.027 11.535 19.280 1.00 52.59 351 ALA A CA 1
ATOM 2638 C C . ALA A 1 351 ? -6.290 11.677 20.627 1.00 52.59 351 ALA A C 1
ATOM 2640 O O . ALA A 1 351 ? -5.196 11.135 20.799 1.00 52.59 351 ALA A O 1
ATOM 2641 N N . PRO A 1 352 ? -6.889 12.353 21.628 1.00 40.94 352 PRO A N 1
ATOM 2642 C CA . PRO A 1 352 ? -6.391 12.278 22.997 1.00 40.94 352 PRO A CA 1
ATOM 2643 C C . PRO A 1 352 ? -6.397 10.813 23.478 1.00 40.94 352 PRO A C 1
ATOM 2645 O O . PRO A 1 352 ? -7.281 10.052 23.076 1.00 40.94 352 PRO A O 1
ATOM 2648 N N . PRO A 1 353 ? -5.441 10.404 24.335 1.00 49.53 353 PRO A N 1
ATOM 2649 C CA . PRO A 1 353 ? -5.334 9.022 24.793 1.00 49.53 353 PRO A CA 1
ATOM 2650 C C . PRO A 1 353 ? -6.646 8.541 25.424 1.00 49.53 353 PRO A C 1
ATOM 2652 O O . PRO A 1 353 ? -7.356 9.319 26.069 1.00 49.53 353 PRO A O 1
ATOM 2655 N N . ALA A 1 354 ? -6.954 7.251 25.246 1.00 50.62 354 ALA A N 1
ATOM 2656 C CA . ALA A 1 354 ? -8.117 6.618 25.858 1.00 50.62 354 ALA A CA 1
ATOM 2657 C C . ALA A 1 354 ? -8.162 6.915 27.373 1.00 50.62 354 ALA A C 1
ATOM 2659 O O . ALA A 1 354 ? -7.106 6.971 28.017 1.00 50.62 354 ALA A O 1
ATOM 2660 N N . PRO A 1 355 ? -9.355 7.132 27.962 1.00 46.97 355 PRO A N 1
ATOM 2661 C CA . PRO A 1 355 ? -9.465 7.389 29.391 1.00 46.97 355 PRO A CA 1
ATOM 2662 C C . PRO A 1 355 ? -8.816 6.239 30.163 1.00 46.97 355 PRO A C 1
ATOM 2664 O O . PRO A 1 355 ? -9.085 5.070 29.886 1.00 46.97 355 PRO A O 1
ATOM 2667 N N . ALA A 1 356 ? -7.948 6.581 31.120 1.00 48.28 356 ALA A N 1
ATOM 2668 C CA . ALA A 1 356 ? -7.282 5.597 31.961 1.00 48.28 356 ALA A CA 1
ATOM 2669 C C . ALA A 1 356 ? -8.333 4.662 32.570 1.00 48.28 356 ALA A C 1
ATOM 2671 O O . ALA A 1 356 ? -9.286 5.120 33.207 1.00 48.28 356 ALA A O 1
ATOM 2672 N N . VAL A 1 357 ? -8.169 3.358 32.346 1.00 46.78 357 VAL A N 1
ATOM 2673 C CA . VAL A 1 357 ? -9.037 2.332 32.919 1.00 46.78 357 VAL A CA 1
ATOM 2674 C C . VAL A 1 357 ? -8.981 2.491 34.432 1.00 46.78 357 VAL A C 1
ATOM 2676 O O . VAL A 1 357 ? -7.967 2.187 35.060 1.00 46.78 357 VAL A O 1
ATOM 2679 N N . ALA A 1 358 ? -10.064 2.985 35.029 1.00 41.91 358 ALA A N 1
ATOM 2680 C CA . ALA A 1 358 ? -10.229 2.929 36.467 1.00 41.91 358 ALA A CA 1
ATOM 2681 C C . ALA A 1 358 ? -10.347 1.447 36.825 1.00 41.91 358 ALA A C 1
ATOM 2683 O O . ALA A 1 358 ? -11.399 0.836 36.632 1.00 41.91 358 ALA A O 1
ATOM 2684 N N . VAL A 1 359 ? -9.247 0.858 37.294 1.00 40.38 359 VAL A N 1
ATOM 2685 C CA . VAL A 1 359 ? -9.255 -0.465 37.909 1.00 40.38 359 VAL A CA 1
ATOM 2686 C C . VAL A 1 359 ? -10.234 -0.373 39.073 1.00 40.38 359 VAL A C 1
ATOM 2688 O O . VAL A 1 359 ? -9.924 0.202 40.116 1.00 40.38 359 VAL A O 1
ATOM 2691 N N . ARG A 1 360 ? -11.457 -0.876 38.885 1.00 41.81 360 ARG A N 1
ATOM 2692 C CA . ARG A 1 360 ? -12.367 -1.097 40.003 1.00 41.81 360 ARG A CA 1
ATOM 2693 C C . ARG A 1 360 ? -11.718 -2.183 40.843 1.00 41.81 360 ARG A C 1
ATOM 2695 O O . ARG A 1 360 ? -11.726 -3.346 40.458 1.00 41.81 360 ARG A O 1
ATOM 2702 N N . SER A 1 361 ? -11.121 -1.800 41.966 1.00 38.66 361 SER A N 1
ATOM 2703 C CA . SER A 1 361 ? -10.747 -2.761 42.991 1.00 38.66 361 SER A CA 1
ATOM 2704 C C . SER A 1 361 ? -12.038 -3.392 43.509 1.00 38.66 361 SER A C 1
ATOM 2706 O O . SER A 1 361 ? -12.771 -2.775 44.285 1.00 38.66 361 SER A O 1
ATOM 2708 N N . GLU A 1 362 ? -12.338 -4.607 43.069 1.00 46.66 362 GLU A N 1
ATOM 2709 C CA . GLU A 1 362 ? -13.238 -5.496 43.795 1.00 46.66 362 GLU A CA 1
ATOM 2710 C C . GLU A 1 362 ? -12.538 -5.917 45.092 1.00 46.66 362 GLU A C 1
ATOM 2712 O O . GLU A 1 362 ? -11.933 -6.976 45.205 1.00 46.66 362 GLU A O 1
ATOM 2717 N N . ALA A 1 363 ? -12.571 -5.026 46.078 1.00 46.88 363 ALA A N 1
ATOM 2718 C CA . ALA A 1 363 ? -12.221 -5.317 47.455 1.00 46.88 363 ALA A CA 1
ATOM 2719 C C . ALA A 1 363 ? -13.417 -4.897 48.307 1.00 46.88 363 ALA A C 1
ATOM 2721 O O . ALA A 1 363 ? -13.555 -3.737 48.691 1.00 46.88 363 ALA A O 1
ATOM 2722 N N . GLY A 1 364 ? -14.325 -5.843 48.540 1.00 52.88 364 GLY A N 1
ATOM 2723 C CA . GLY A 1 364 ? -15.450 -5.624 49.436 1.00 52.88 364 GLY A CA 1
ATOM 2724 C C . GLY A 1 364 ? -16.575 -6.635 49.285 1.00 52.88 364 GLY A C 1
ATOM 2725 O O . GLY A 1 364 ? -17.658 -6.256 48.839 1.00 52.88 364 GLY A O 1
ATOM 2726 N N . ARG A 1 365 ? -16.331 -7.883 49.698 1.00 38.56 365 ARG A N 1
ATOM 2727 C CA . ARG A 1 365 ? -17.265 -8.681 50.506 1.00 38.56 365 ARG A CA 1
ATOM 2728 C C . ARG A 1 365 ? -16.549 -9.837 51.182 1.00 38.56 365 ARG A C 1
ATOM 2730 O O . ARG A 1 365 ? -15.784 -10.528 50.480 1.00 38.56 365 ARG A O 1
#

Radius of gyration: 28.26 Å; Cα contacts (8 Å, |Δi|>4): 741; chains: 1; bounding box: 94×40×83 Å

Foldseek 3Di:
DDDDDDDDDDDDDDDDDDDDPDPPPPPPPQAAKQKAKAFEAEQVPDFQFQKKKKKDDPPWIWIFTQDRRRMDMTITRHDPDQWMKMKIPQGDPPPRQFQIFIAIDGPVRSVDHAYAYTHGQWFQQCAAPRHRDIDGDDLCQQQDALDPPFGGQFGDPDLPLHRFFDQRAFADPVLPQFEEEEPQDPAAHHDDPVLVVLLVVLVVQQCNRLRHRNYDYDYCVQQPQDPVGGFQRYEYEYEHCPPDPDAKAKAFDDDGRHGRYIYIYGHSCSSVCVDPLQSSSVLNVSNNRPTTEGQSAQACRHPCVRRVVSHDNYGDPVNSRVSSSSVSVVCCCVVVVHTGYSSRSVSVVPDDDDPPPPPPPPDDD

Mean predicted aligned error: 9.82 Å